Protein AF-A0A6C0EE82-F1 (afdb_monomer_lite)

Structure (mmCIF, N/CA/C/O backbone):
data_AF-A0A6C0EE82-F1
#
_entry.id   AF-A0A6C0EE82-F1
#
loop_
_atom_site.group_PDB
_atom_site.id
_atom_site.type_symbol
_atom_site.label_atom_id
_atom_site.label_alt_id
_atom_site.label_comp_id
_atom_site.label_asym_id
_atom_site.label_entity_id
_atom_site.label_seq_id
_atom_site.pdbx_PDB_ins_code
_atom_site.Cartn_x
_atom_site.Cartn_y
_atom_site.Cartn_z
_atom_site.occupancy
_atom_site.B_iso_or_equiv
_atom_site.auth_seq_id
_atom_site.auth_comp_id
_atom_site.auth_asym_id
_atom_site.auth_atom_id
_atom_site.pdbx_PDB_model_num
ATOM 1 N N . MET A 1 1 ? -24.077 -12.370 11.961 1.00 55.69 1 MET A N 1
ATOM 2 C CA . MET A 1 1 ? -23.659 -12.036 10.578 1.00 55.69 1 MET A CA 1
ATOM 3 C C . MET A 1 1 ?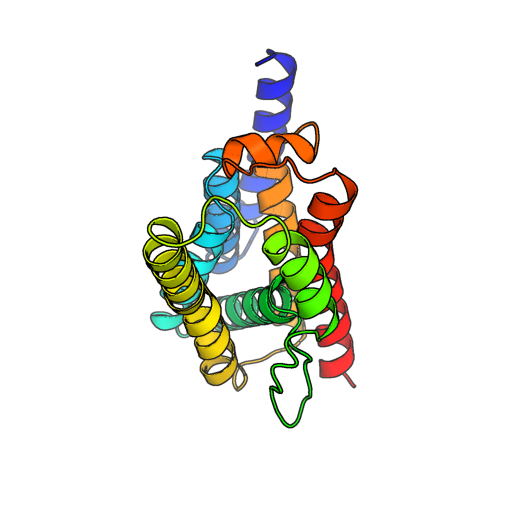 -24.792 -12.489 9.669 1.00 55.69 1 MET A C 1
ATOM 5 O O . MET A 1 1 ? -25.200 -13.630 9.817 1.00 55.69 1 MET A O 1
ATOM 9 N N . SER A 1 2 ? -25.409 -11.610 8.873 1.00 61.22 2 SER A N 1
ATOM 10 C CA . SER A 1 2 ? -26.614 -11.979 8.105 1.00 61.22 2 SER A CA 1
ATOM 11 C C . SER A 1 2 ? -26.266 -12.830 6.878 1.00 61.22 2 SER A C 1
ATOM 13 O O . SER A 1 2 ? -25.201 -12.667 6.291 1.00 61.22 2 SER A O 1
ATOM 15 N N . ILE A 1 3 ? -27.171 -13.717 6.461 1.00 64.00 3 ILE A N 1
ATOM 16 C CA . ILE A 1 3 ? -26.989 -14.586 5.282 1.00 64.00 3 ILE A CA 1
ATOM 17 C C . ILE A 1 3 ? -26.734 -13.750 4.010 1.00 64.00 3 ILE A C 1
ATOM 19 O O . ILE A 1 3 ? -25.825 -14.044 3.239 1.00 64.00 3 ILE A O 1
ATOM 23 N N . ASN A 1 4 ? -27.429 -12.618 3.863 1.00 61.00 4 ASN A N 1
ATOM 24 C CA . ASN A 1 4 ? -27.229 -11.679 2.750 1.00 61.00 4 ASN A CA 1
ATOM 25 C C . ASN A 1 4 ? -25.824 -11.055 2.715 1.00 61.00 4 ASN A C 1
ATOM 27 O O . ASN A 1 4 ? -25.331 -10.692 1.648 1.00 61.00 4 ASN A O 1
ATOM 31 N N . PHE A 1 5 ? -25.170 -10.920 3.871 1.00 57.22 5 PHE A N 1
ATOM 32 C CA . PHE A 1 5 ? -23.807 -10.404 3.953 1.00 57.22 5 PHE A CA 1
ATOM 33 C C . PHE A 1 5 ? -22.790 -11.406 3.403 1.00 57.22 5 PHE A C 1
ATOM 35 O O . PHE A 1 5 ? -21.880 -11.018 2.673 1.00 57.22 5 PHE A O 1
ATOM 42 N N . LEU A 1 6 ? -22.952 -12.688 3.741 1.00 59.84 6 LEU A N 1
ATOM 43 C CA . LEU A 1 6 ? -22.081 -13.757 3.252 1.00 59.84 6 LEU A CA 1
ATOM 44 C C . LEU A 1 6 ? -22.213 -13.905 1.731 1.00 59.84 6 LEU A C 1
ATOM 46 O O . LEU A 1 6 ? -21.205 -13.826 1.035 1.00 59.84 6 LEU A O 1
ATOM 50 N N . ALA A 1 7 ? -23.444 -13.933 1.211 1.00 61.00 7 ALA A N 1
ATOM 51 C CA . ALA A 1 7 ? -23.703 -14.038 -0.228 1.00 61.00 7 ALA A CA 1
ATOM 52 C C . ALA A 1 7 ? -23.111 -12.866 -1.042 1.00 61.00 7 ALA A C 1
ATOM 54 O O . ALA A 1 7 ? -22.511 -13.059 -2.100 1.00 61.00 7 ALA A O 1
ATOM 55 N N . LYS A 1 8 ? -23.214 -11.625 -0.539 1.00 65.81 8 LYS A N 1
ATOM 56 C CA . LYS A 1 8 ? -22.627 -10.452 -1.215 1.00 65.81 8 LYS A CA 1
ATOM 57 C C . LYS A 1 8 ? -21.095 -10.489 -1.209 1.00 65.81 8 LYS A C 1
ATOM 59 O O . LYS A 1 8 ? -20.460 -10.030 -2.158 1.00 65.81 8 LYS A O 1
ATOM 64 N N . ARG A 1 9 ? -20.499 -11.042 -0.150 1.00 68.00 9 ARG A N 1
ATOM 65 C CA . ARG A 1 9 ? -19.049 -11.215 -0.022 1.00 68.00 9 ARG A CA 1
ATOM 66 C C . ARG A 1 9 ? -18.524 -12.291 -0.974 1.00 68.00 9 ARG A C 1
ATOM 68 O O . ARG A 1 9 ? -17.510 -12.063 -1.626 1.00 68.00 9 ARG A O 1
ATOM 75 N N . GLU A 1 10 ? -19.236 -13.406 -1.096 1.00 70.44 10 GLU A N 1
ATOM 76 C CA . GLU A 1 10 ? -18.911 -14.510 -2.008 1.00 70.44 10 GLU A CA 1
ATOM 77 C C . GLU A 1 10 ? -18.948 -14.069 -3.477 1.00 70.44 10 GLU A C 1
ATOM 79 O O . GLU A 1 10 ? -17.983 -14.297 -4.207 1.00 70.44 10 GLU A O 1
ATOM 84 N N . ASN A 1 11 ? -19.979 -13.323 -3.889 1.00 70.38 11 ASN A N 1
ATOM 85 C CA . ASN A 1 11 ? -20.088 -12.815 -5.263 1.00 70.38 11 ASN A CA 1
ATOM 86 C C . ASN A 1 11 ? -18.929 -11.881 -5.652 1.00 70.38 11 ASN A C 1
ATOM 88 O O . ASN A 1 11 ? -18.401 -11.968 -6.762 1.00 70.38 11 ASN A O 1
ATOM 92 N N . ASN A 1 12 ? -18.485 -11.018 -4.732 1.00 68.44 12 ASN A N 1
ATOM 93 C CA . ASN A 1 12 ? -17.341 -10.136 -4.974 1.00 68.44 12 ASN A CA 1
ATOM 94 C C . ASN A 1 12 ? -16.032 -10.925 -5.113 1.00 68.44 12 ASN A C 1
ATOM 96 O O . ASN A 1 12 ? -15.196 -10.584 -5.946 1.00 68.44 12 ASN A O 1
ATOM 100 N N . ILE A 1 13 ? -15.851 -11.985 -4.320 1.00 67.94 13 ILE A N 1
ATOM 101 C CA . ILE A 1 13 ? -14.659 -12.840 -4.385 1.00 67.94 13 ILE A CA 1
ATOM 102 C C . ILE A 1 13 ? -14.618 -13.596 -5.708 1.00 67.94 13 ILE A C 1
ATOM 104 O O . ILE A 1 13 ? -13.563 -13.642 -6.328 1.00 67.94 13 ILE A O 1
ATOM 108 N N . ILE A 1 14 ? -15.748 -14.134 -6.168 1.00 70.19 14 ILE A N 1
ATOM 109 C CA . ILE A 1 14 ? -15.827 -14.837 -7.454 1.00 70.19 14 ILE A CA 1
ATOM 110 C C . ILE A 1 14 ? -15.461 -13.886 -8.597 1.00 70.19 14 ILE A C 1
ATOM 112 O O . ILE A 1 14 ? -14.601 -14.221 -9.409 1.00 70.19 14 ILE A O 1
ATOM 116 N N . LEU A 1 15 ? -16.023 -12.673 -8.613 1.00 68.88 15 LEU A N 1
ATOM 117 C CA . LEU A 1 15 ? -15.689 -11.665 -9.621 1.00 68.88 15 LEU A CA 1
ATOM 118 C C . LEU A 1 15 ? -14.191 -11.317 -9.608 1.00 68.88 15 LEU A C 1
ATOM 120 O O . LEU A 1 15 ? -13.558 -11.237 -10.660 1.00 68.88 15 LEU A O 1
ATOM 124 N N . PHE A 1 16 ? -13.605 -11.149 -8.422 1.00 68.06 16 PHE A N 1
ATOM 125 C CA . PHE A 1 16 ? -12.182 -10.848 -8.295 1.00 68.06 16 PHE A CA 1
ATOM 126 C C . PHE A 1 16 ? -11.280 -12.029 -8.657 1.00 68.06 16 PHE A C 1
ATOM 128 O O . PHE A 1 16 ? -10.268 -11.822 -9.322 1.00 68.06 16 PHE A O 1
ATOM 135 N N . LEU A 1 17 ? -11.644 -13.258 -8.288 1.00 68.25 17 LEU A N 1
ATOM 136 C CA . LEU A 1 17 ? -10.920 -14.463 -8.688 1.00 68.25 17 LEU A CA 1
ATOM 137 C C . LEU A 1 17 ? -10.952 -14.625 -10.210 1.00 68.25 17 LEU A C 1
ATOM 139 O O . LEU A 1 17 ? -9.904 -14.834 -10.818 1.00 68.25 17 LEU A O 1
ATOM 143 N N . MET A 1 18 ? -12.113 -14.424 -10.839 1.00 68.38 18 MET A N 1
ATOM 144 C CA . MET A 1 18 ? -12.235 -14.409 -12.298 1.00 68.38 18 MET A CA 1
ATOM 145 C C . MET A 1 18 ? -11.310 -13.360 -12.917 1.00 68.38 18 MET A C 1
ATOM 147 O O . MET A 1 18 ? -10.537 -13.695 -13.810 1.00 68.38 18 MET A O 1
ATOM 151 N N . LEU A 1 19 ? -11.296 -12.128 -12.395 1.00 66.62 19 LEU A N 1
ATOM 152 C CA . LEU A 1 19 ? -10.372 -11.087 -12.857 1.00 66.62 19 LEU A CA 1
ATOM 153 C C . LEU A 1 19 ? -8.903 -11.491 -12.679 1.00 66.62 19 LEU A C 1
ATOM 155 O O . LEU A 1 19 ? -8.106 -11.241 -13.578 1.00 66.62 19 LEU A O 1
ATOM 159 N N . THR A 1 20 ? -8.533 -12.160 -11.582 1.00 67.06 20 THR A N 1
ATOM 160 C CA . THR A 1 20 ? -7.157 -12.652 -11.411 1.00 67.06 20 THR A CA 1
ATOM 161 C C . THR A 1 20 ? -6.771 -13.701 -12.450 1.00 67.06 20 THR A C 1
ATOM 163 O O . THR A 1 20 ? -5.660 -13.636 -12.955 1.00 67.06 20 THR A O 1
ATOM 166 N N . PHE A 1 21 ? -7.670 -14.593 -12.876 1.00 67.62 21 PHE A N 1
ATOM 167 C CA . PHE A 1 21 ? -7.346 -15.584 -13.915 1.00 67.62 21 PHE A CA 1
ATOM 168 C C . PHE A 1 21 ? -7.029 -14.970 -15.287 1.00 67.62 21 PHE A C 1
ATOM 170 O O . PHE A 1 21 ? -6.281 -15.570 -16.058 1.00 67.62 21 PHE A O 1
ATOM 177 N N . TYR A 1 22 ? -7.545 -13.773 -15.582 1.00 72.75 22 TYR A N 1
ATOM 178 C CA . TYR A 1 22 ? -7.258 -13.052 -16.829 1.00 72.75 22 TYR A CA 1
ATOM 179 C C . TYR A 1 22 ? -6.020 -12.148 -16.751 1.00 72.75 22 TYR A C 1
ATOM 181 O O . TYR A 1 22 ? -5.595 -11.590 -17.764 1.00 72.75 22 TYR A O 1
ATOM 189 N N . LEU A 1 23 ? -5.430 -11.984 -15.567 1.00 78.19 23 LEU A N 1
ATOM 190 C CA . LEU A 1 23 ? -4.280 -11.114 -15.358 1.00 78.19 23 LEU A CA 1
ATOM 191 C C . LEU A 1 23 ? -2.956 -11.875 -15.482 1.00 78.19 23 LEU A C 1
ATOM 193 O O . LEU A 1 23 ? -2.869 -13.097 -15.395 1.00 78.19 23 LEU A O 1
ATOM 197 N N . ASN A 1 24 ? -1.867 -11.119 -15.637 1.00 86.50 24 ASN A N 1
ATOM 198 C CA . ASN A 1 24 ? -0.518 -11.667 -15.509 1.00 86.50 24 ASN A CA 1
ATOM 199 C C . ASN A 1 24 ? -0.369 -12.399 -14.155 1.00 86.50 24 ASN A C 1
ATOM 201 O O . ASN A 1 24 ? -0.859 -11.911 -13.133 1.00 86.50 24 ASN A O 1
ATOM 205 N N . LYS A 1 25 ? 0.348 -13.533 -14.119 1.00 87.31 25 LYS A N 1
ATOM 206 C CA . LYS A 1 25 ? 0.576 -14.338 -12.899 1.00 87.31 25 LYS A CA 1
ATOM 207 C C . LYS A 1 25 ? 1.052 -13.503 -11.702 1.00 87.31 25 LYS A C 1
ATOM 209 O O . LYS A 1 25 ? 0.624 -13.743 -10.578 1.00 87.31 25 LYS A O 1
ATOM 214 N N . VAL A 1 26 ? 1.891 -12.494 -11.938 1.00 87.00 26 VAL A N 1
ATOM 215 C CA . VAL A 1 26 ? 2.398 -11.603 -10.881 1.00 87.00 26 VAL A CA 1
ATOM 216 C C . VAL A 1 26 ? 1.301 -10.693 -10.336 1.00 87.00 26 VAL A C 1
ATOM 218 O O . VAL A 1 26 ? 1.183 -10.546 -9.125 1.00 87.00 26 VAL A O 1
ATOM 221 N N . LEU A 1 27 ? 0.461 -10.122 -11.199 1.00 85.38 27 LEU A N 1
ATOM 222 C CA . LEU A 1 27 ? -0.686 -9.316 -10.765 1.00 85.38 27 LEU A CA 1
ATOM 223 C C . LEU A 1 27 ? -1.726 -10.160 -10.033 1.00 85.38 27 LEU A C 1
ATOM 225 O O . LEU A 1 27 ? -2.260 -9.729 -9.016 1.00 85.38 27 LEU A O 1
ATOM 229 N N . SER A 1 28 ? -1.948 -11.382 -10.511 1.00 86.31 28 SER A N 1
ATOM 230 C CA . SER A 1 28 ? -2.818 -12.365 -9.866 1.00 86.31 28 SER A CA 1
ATOM 231 C C . SER A 1 28 ? -2.351 -12.653 -8.444 1.00 86.31 28 SER A C 1
ATOM 233 O O . SER A 1 28 ? -3.140 -12.569 -7.507 1.00 86.31 28 SER A O 1
ATOM 235 N N . PHE A 1 29 ? -1.048 -12.904 -8.272 1.00 88.50 29 PHE A N 1
ATOM 236 C CA . PHE A 1 29 ? -0.433 -13.086 -6.961 1.00 88.50 29 PHE A CA 1
ATOM 237 C C . PHE A 1 29 ? -0.652 -11.861 -6.066 1.00 88.50 29 PHE A C 1
ATOM 239 O O . PHE A 1 29 ? -1.218 -11.999 -4.984 1.00 88.50 29 PHE A O 1
ATOM 246 N N . ILE A 1 30 ? -0.293 -10.662 -6.538 1.00 87.88 30 ILE A N 1
ATOM 247 C CA . ILE A 1 30 ? -0.470 -9.413 -5.783 1.00 87.88 30 ILE A CA 1
ATOM 248 C C . ILE A 1 30 ? -1.923 -9.271 -5.323 1.00 87.88 30 ILE A C 1
ATOM 250 O O . ILE A 1 30 ? -2.176 -9.112 -4.134 1.00 87.88 30 ILE A O 1
ATOM 254 N N . TYR A 1 31 ? -2.889 -9.352 -6.235 1.00 88.31 31 TYR A N 1
ATOM 255 C CA . TYR A 1 31 ? -4.294 -9.136 -5.896 1.00 88.31 31 TYR A CA 1
ATOM 256 C C . TYR A 1 31 ? -4.851 -10.241 -5.001 1.00 88.31 31 TYR A C 1
ATOM 258 O O . TYR A 1 31 ? -5.588 -9.929 -4.066 1.00 88.31 31 TYR A O 1
ATOM 266 N N . SER A 1 32 ? -4.427 -11.495 -5.184 1.00 86.25 32 SER A N 1
ATOM 267 C CA . SER A 1 32 ? -4.795 -12.588 -4.279 1.00 86.25 32 SER A CA 1
ATOM 268 C C . SER A 1 32 ? -4.344 -12.331 -2.836 1.00 86.25 32 SER A C 1
ATOM 270 O O . SER A 1 32 ? -5.127 -12.574 -1.921 1.00 86.25 32 SER A O 1
ATOM 272 N N . LEU A 1 33 ? -3.157 -11.743 -2.614 1.00 88.38 33 LEU A N 1
ATOM 273 C CA . LEU A 1 33 ? -2.679 -11.385 -1.270 1.00 88.38 33 LEU A CA 1
ATOM 274 C C . LEU A 1 33 ? -3.609 -10.385 -0.573 1.00 88.38 33 LEU A C 1
ATOM 276 O O . LEU A 1 33 ? -3.927 -10.550 0.608 1.00 88.38 33 LEU A O 1
ATOM 280 N N . PHE A 1 34 ? -4.054 -9.353 -1.294 1.00 87.75 34 PHE A N 1
ATOM 281 C CA . PHE A 1 34 ? -4.955 -8.334 -0.749 1.00 87.75 34 PHE A CA 1
ATOM 282 C C . PHE A 1 34 ? -6.372 -8.877 -0.537 1.00 87.75 34 PHE A C 1
ATOM 284 O O . PHE A 1 34 ? -6.972 -8.573 0.495 1.00 87.75 34 PHE A O 1
ATOM 291 N N . ILE A 1 35 ? -6.872 -9.723 -1.447 1.00 85.62 35 ILE A N 1
ATOM 292 C CA . ILE A 1 35 ? -8.155 -10.427 -1.287 1.00 85.62 35 ILE A CA 1
ATOM 293 C C . ILE A 1 35 ? -8.121 -11.310 -0.042 1.00 85.62 35 ILE A C 1
ATOM 295 O O . ILE A 1 35 ? -9.016 -11.216 0.793 1.00 85.62 35 ILE A O 1
ATOM 299 N N . LEU A 1 36 ? -7.095 -12.153 0.100 1.00 86.19 36 LEU A N 1
ATOM 300 C CA . LEU A 1 36 ? -6.948 -13.074 1.230 1.00 86.19 36 LEU A CA 1
ATOM 301 C C . LEU A 1 36 ? -6.842 -12.314 2.549 1.00 86.19 36 LEU A C 1
ATOM 303 O O . LEU A 1 36 ? -7.522 -12.656 3.513 1.00 86.19 36 LEU A O 1
ATOM 307 N N . SER A 1 37 ? -6.046 -11.246 2.578 1.00 86.31 37 SER A N 1
ATOM 308 C CA . SER A 1 37 ? -5.876 -10.427 3.778 1.00 86.31 37 SER A CA 1
ATOM 309 C C . SER A 1 37 ? -7.179 -9.743 4.185 1.00 86.31 37 SER A C 1
ATOM 311 O O . SER A 1 37 ? -7.557 -9.799 5.355 1.00 86.31 37 SER A O 1
ATOM 313 N N . GLY A 1 38 ? -7.921 -9.166 3.234 1.00 82.62 38 GLY A N 1
ATOM 314 C CA . GLY A 1 38 ? -9.240 -8.611 3.525 1.00 82.62 38 GLY A CA 1
ATOM 315 C C . GLY A 1 38 ? -10.249 -9.692 3.923 1.00 82.62 38 GLY A C 1
ATOM 316 O O . GLY A 1 38 ? -10.991 -9.523 4.891 1.00 82.62 38 GLY A O 1
ATOM 317 N N . TYR A 1 39 ? -10.238 -10.853 3.265 1.00 82.12 39 TYR A N 1
ATOM 318 C CA . TYR A 1 39 ? -11.116 -11.977 3.593 1.00 82.12 39 TYR A CA 1
ATOM 319 C C . TYR A 1 39 ? -10.910 -12.485 5.027 1.00 82.12 39 TYR A C 1
ATOM 321 O O . TYR A 1 39 ? -11.868 -12.652 5.790 1.00 82.12 39 TYR A O 1
ATOM 329 N N . LEU A 1 40 ? -9.655 -12.652 5.426 1.00 81.81 40 LEU A N 1
ATOM 330 C CA . LEU A 1 40 ? -9.277 -13.043 6.781 1.00 81.81 40 LEU A CA 1
ATOM 331 C C . LEU A 1 40 ? -9.415 -11.894 7.789 1.00 81.81 40 LEU A C 1
ATOM 333 O O . LEU A 1 40 ? -9.187 -12.102 8.977 1.00 81.81 40 LEU A O 1
ATOM 337 N N . ARG A 1 41 ? -9.810 -10.695 7.332 1.00 77.25 41 ARG A N 1
ATOM 338 C CA . ARG A 1 41 ? -9.892 -9.468 8.138 1.00 77.25 41 ARG A CA 1
ATOM 339 C C . ARG A 1 41 ? -8.579 -9.170 8.854 1.00 77.25 41 ARG A C 1
ATOM 341 O O . ARG A 1 41 ? -8.569 -8.626 9.953 1.00 77.25 41 ARG A O 1
ATOM 348 N N . LEU A 1 42 ? -7.470 -9.530 8.223 1.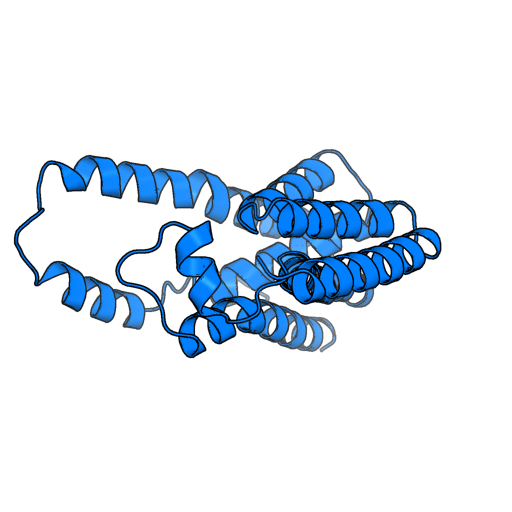00 78.06 42 LEU A N 1
ATOM 349 C CA . LEU A 1 42 ? -6.155 -9.167 8.706 1.00 78.06 42 LEU A CA 1
ATOM 350 C C . LEU A 1 42 ? -5.946 -7.673 8.472 1.00 78.06 42 LEU A C 1
ATOM 352 O O . LEU A 1 42 ? -6.444 -7.144 7.476 1.00 78.06 42 LEU A O 1
ATOM 356 N N . PRO A 1 43 ? -5.181 -6.994 9.338 1.00 76.56 43 PRO A N 1
ATOM 357 C CA . PRO A 1 43 ? -4.660 -5.677 9.042 1.00 76.56 43 PRO A CA 1
ATOM 358 C C . PRO A 1 43 ? -4.116 -5.591 7.613 1.00 76.56 43 PRO A C 1
ATOM 360 O O . PRO A 1 43 ? -3.340 -6.450 7.187 1.00 76.56 43 PRO A O 1
ATOM 363 N N . TYR A 1 44 ? -4.459 -4.511 6.900 1.00 79.44 44 TYR A N 1
ATOM 364 C CA . TYR A 1 44 ? -3.896 -4.176 5.580 1.00 79.44 44 TYR A CA 1
ATOM 365 C C . TYR A 1 44 ? -2.366 -4.242 5.595 1.00 79.44 44 TYR A C 1
ATOM 367 O O . TYR A 1 44 ? -1.712 -4.479 4.578 1.00 79.44 44 TYR A O 1
ATOM 375 N N . THR A 1 45 ? -1.804 -4.062 6.789 1.00 78.38 45 THR A N 1
ATOM 376 C CA . THR A 1 45 ? -0.385 -4.022 7.030 1.00 78.38 45 THR A CA 1
ATOM 377 C C . THR A 1 45 ? 0.346 -5.313 6.692 1.00 78.38 45 THR A C 1
ATOM 379 O O . THR A 1 45 ? 1.449 -5.280 6.150 1.00 78.38 45 THR A O 1
ATOM 382 N N . TYR A 1 46 ? -0.314 -6.452 6.883 1.00 79.75 46 TYR A N 1
ATOM 383 C CA . TYR A 1 46 ? 0.238 -7.750 6.507 1.00 79.75 46 TYR A CA 1
ATOM 384 C C . TYR A 1 46 ? 0.318 -7.935 4.992 1.00 79.75 46 TYR A C 1
ATOM 386 O O . TYR A 1 46 ? 1.337 -8.404 4.488 1.00 79.75 46 TYR A O 1
ATOM 394 N N . ALA A 1 47 ? -0.720 -7.528 4.255 1.00 85.19 47 ALA A N 1
ATOM 395 C CA . ALA A 1 47 ? -0.761 -7.677 2.801 1.00 85.19 47 ALA A CA 1
ATOM 396 C C . ALA A 1 47 ? 0.381 -6.910 2.126 1.00 85.19 47 ALA A C 1
ATOM 398 O O . ALA A 1 47 ? 1.079 -7.451 1.264 1.00 85.19 47 ALA A O 1
ATOM 399 N N . TRP A 1 48 ? 0.614 -5.664 2.551 1.00 85.19 48 TRP A N 1
ATOM 400 C CA . TRP A 1 48 ? 1.716 -4.884 1.997 1.00 85.19 48 TRP A CA 1
ATOM 401 C C . TRP A 1 48 ? 3.076 -5.413 2.468 1.00 85.19 48 TRP A C 1
ATOM 403 O O . TRP A 1 48 ? 4.018 -5.409 1.677 1.00 85.19 48 TRP A O 1
ATOM 413 N N . PHE A 1 49 ? 3.207 -5.901 3.708 1.00 84.88 49 PHE A N 1
ATOM 414 C CA . PHE A 1 49 ? 4.480 -6.448 4.185 1.00 84.88 49 PHE A CA 1
ATOM 415 C C . PHE A 1 49 ? 4.895 -7.657 3.343 1.00 84.88 49 PHE A C 1
ATOM 417 O O . PHE A 1 49 ? 6.024 -7.716 2.855 1.00 84.88 49 PHE A O 1
ATOM 424 N N . ILE A 1 50 ? 3.950 -8.561 3.061 1.00 86.25 50 ILE A N 1
ATOM 425 C CA . ILE A 1 50 ? 4.173 -9.699 2.163 1.00 86.25 50 ILE A CA 1
ATOM 426 C C . ILE A 1 50 ? 4.524 -9.218 0.750 1.00 86.25 50 ILE A C 1
ATOM 428 O O . ILE A 1 50 ? 5.433 -9.774 0.133 1.00 86.25 50 ILE A O 1
ATOM 432 N N . LEU A 1 51 ? 3.859 -8.176 0.243 1.00 89.81 51 LEU A N 1
ATOM 433 C CA . LEU A 1 51 ? 4.181 -7.574 -1.054 1.00 89.81 51 LEU A CA 1
ATOM 434 C C . LEU A 1 51 ? 5.636 -7.068 -1.106 1.00 89.81 51 LEU A C 1
ATOM 436 O O . LEU A 1 51 ? 6.342 -7.374 -2.067 1.00 89.81 51 LEU A O 1
ATOM 440 N N . ILE A 1 52 ? 6.102 -6.347 -0.079 1.00 88.00 52 ILE A N 1
ATOM 441 C CA . ILE A 1 52 ? 7.484 -5.838 -0.008 1.00 88.00 52 ILE A CA 1
ATOM 442 C C . ILE A 1 52 ? 8.487 -6.983 0.144 1.00 88.00 52 ILE A C 1
ATOM 444 O O . ILE A 1 52 ? 9.498 -6.999 -0.556 1.00 88.00 52 ILE A O 1
ATOM 448 N N . CYS A 1 53 ? 8.219 -7.970 1.002 1.00 88.69 53 CYS A N 1
ATOM 449 C CA . CYS A 1 53 ? 9.072 -9.154 1.113 1.00 88.69 53 CYS A CA 1
ATOM 450 C C . CYS A 1 53 ? 9.173 -9.886 -0.229 1.00 88.69 53 CYS A C 1
ATOM 452 O O . CYS A 1 53 ? 10.272 -10.178 -0.693 1.00 88.69 53 CYS A O 1
ATOM 454 N N . SER A 1 54 ? 8.046 -10.101 -0.906 1.00 87.38 54 SER A N 1
ATOM 455 C CA . SER A 1 54 ? 8.015 -10.744 -2.224 1.00 87.38 54 SER A CA 1
ATOM 456 C C . SER A 1 54 ? 8.810 -9.947 -3.260 1.00 87.38 54 SER A C 1
ATOM 458 O O . SER A 1 54 ? 9.502 -10.529 -4.093 1.00 87.38 54 SER A O 1
ATOM 460 N N . SER A 1 55 ? 8.764 -8.613 -3.196 1.00 90.31 55 SER A N 1
ATOM 461 C CA . SER A 1 55 ? 9.525 -7.752 -4.100 1.00 90.31 55 SER A CA 1
ATOM 462 C C . SER A 1 55 ? 11.025 -7.717 -3.782 1.00 90.31 55 SER A C 1
ATOM 464 O O . SER A 1 55 ? 11.814 -7.427 -4.672 1.00 90.31 55 SER A O 1
ATOM 466 N N . ILE A 1 56 ? 11.451 -8.025 -2.550 1.00 88.56 56 ILE A N 1
ATOM 467 C CA . ILE A 1 56 ? 12.881 -8.143 -2.204 1.00 88.56 56 ILE A CA 1
ATOM 468 C C . ILE A 1 56 ? 13.521 -9.316 -2.942 1.00 88.56 56 ILE A C 1
ATOM 470 O O . ILE A 1 56 ? 14.647 -9.182 -3.424 1.00 88.56 56 ILE A O 1
ATOM 474 N N . PHE A 1 57 ? 12.801 -10.436 -3.027 1.00 88.25 57 PHE A N 1
ATOM 475 C CA . PHE A 1 57 ? 13.273 -11.679 -3.641 1.00 88.25 57 PHE A CA 1
ATOM 476 C C . PHE A 1 57 ? 12.969 -11.774 -5.140 1.00 88.25 57 PHE A C 1
ATOM 478 O O . PHE A 1 57 ? 13.332 -12.756 -5.785 1.00 88.25 57 PHE A O 1
ATOM 485 N N . SER A 1 58 ? 12.309 -10.767 -5.712 1.00 86.44 58 SER A N 1
ATOM 486 C CA . SER A 1 58 ? 11.899 -10.762 -7.110 1.00 86.44 58 SER A CA 1
ATOM 487 C C . SER A 1 58 ? 12.528 -9.602 -7.867 1.00 86.44 58 SER A C 1
ATOM 489 O O . SER A 1 58 ? 12.499 -8.462 -7.421 1.00 86.44 58 SER A O 1
ATOM 491 N N . ASN A 1 59 ? 12.995 -9.875 -9.083 1.00 85.88 59 ASN A N 1
ATOM 492 C CA . ASN A 1 59 ? 13.388 -8.837 -10.039 1.00 85.88 59 ASN A CA 1
ATOM 493 C C . ASN A 1 59 ? 12.233 -8.446 -10.979 1.00 85.88 59 ASN A C 1
ATOM 495 O O . ASN A 1 59 ? 12.453 -7.827 -12.020 1.00 85.88 59 ASN A O 1
ATOM 499 N N . ASN A 1 60 ? 10.990 -8.822 -10.659 1.00 92.38 60 ASN A N 1
ATOM 500 C CA . ASN A 1 60 ? 9.854 -8.512 -11.515 1.00 92.38 60 ASN A CA 1
ATOM 501 C C . ASN A 1 60 ? 9.439 -7.037 -11.390 1.00 92.38 60 ASN A C 1
ATOM 503 O O . ASN A 1 60 ? 8.966 -6.597 -10.343 1.00 92.38 60 ASN A O 1
ATOM 507 N N . LEU A 1 61 ? 9.543 -6.292 -12.493 1.00 91.38 61 LEU A N 1
ATOM 508 C CA . LEU A 1 61 ? 9.250 -4.856 -12.540 1.00 91.38 61 LEU A CA 1
ATOM 509 C C . LEU A 1 61 ? 7.830 -4.498 -12.086 1.00 91.38 61 LEU A C 1
ATOM 511 O O . LEU A 1 61 ? 7.658 -3.458 -11.457 1.00 91.38 61 LEU A O 1
ATOM 515 N N . ILE A 1 62 ? 6.821 -5.334 -12.358 1.00 92.00 62 ILE A N 1
ATOM 516 C CA . ILE A 1 62 ? 5.446 -5.077 -11.897 1.00 92.00 62 ILE A CA 1
ATOM 517 C C . ILE A 1 62 ? 5.406 -5.110 -10.371 1.00 92.00 62 ILE A C 1
ATOM 519 O O . ILE A 1 62 ? 4.896 -4.185 -9.746 1.00 92.00 62 ILE A O 1
ATOM 523 N N . LEU A 1 63 ? 5.988 -6.147 -9.768 1.00 91.50 63 LEU A N 1
ATOM 524 C CA . LEU A 1 63 ? 5.992 -6.318 -8.318 1.00 91.50 63 LEU A CA 1
ATOM 525 C C . LEU A 1 63 ? 6.740 -5.177 -7.619 1.00 91.50 63 LEU A C 1
ATOM 527 O O . LEU A 1 63 ? 6.246 -4.631 -6.635 1.00 91.50 63 LEU A O 1
ATOM 531 N N . LEU A 1 64 ? 7.890 -4.775 -8.167 1.00 92.69 64 LEU A N 1
ATOM 532 C CA . LEU A 1 64 ? 8.687 -3.655 -7.661 1.00 92.69 64 LEU A CA 1
ATOM 533 C C . LEU A 1 64 ? 7.917 -2.327 -7.736 1.00 92.69 64 LEU A C 1
ATOM 535 O O . LEU A 1 64 ? 7.887 -1.580 -6.760 1.00 92.69 64 LEU A O 1
ATOM 539 N N . ASN A 1 65 ? 7.253 -2.052 -8.864 1.00 91.50 65 ASN A N 1
ATOM 540 C CA . ASN A 1 65 ? 6.462 -0.833 -9.052 1.00 91.50 65 ASN A CA 1
ATOM 541 C C . ASN A 1 65 ? 5.232 -0.790 -8.142 1.00 91.50 65 ASN A C 1
ATOM 543 O O . ASN A 1 65 ? 4.938 0.251 -7.556 1.00 91.50 65 ASN A O 1
ATOM 547 N N . VAL A 1 66 ? 4.535 -1.918 -7.981 1.00 91.25 66 VAL A N 1
ATOM 548 C CA . VAL A 1 66 ? 3.372 -2.005 -7.091 1.00 91.25 66 VAL A CA 1
ATOM 549 C C . VAL A 1 66 ? 3.789 -1.869 -5.625 1.00 91.25 66 VAL A C 1
ATOM 551 O O . VAL A 1 66 ? 3.121 -1.159 -4.870 1.00 91.25 66 VAL A O 1
ATOM 554 N N . ALA A 1 67 ? 4.910 -2.478 -5.225 1.00 91.62 67 ALA A N 1
ATOM 555 C CA . ALA A 1 67 ? 5.486 -2.300 -3.893 1.00 91.62 67 ALA A CA 1
ATOM 556 C C . ALA A 1 67 ? 5.889 -0.839 -3.643 1.00 91.62 67 ALA A C 1
ATOM 558 O O . ALA A 1 67 ? 5.548 -0.280 -2.599 1.00 91.62 67 ALA A O 1
ATOM 559 N N . TYR A 1 68 ? 6.549 -0.193 -4.610 1.00 90.56 68 TYR A N 1
ATOM 560 C CA . TYR A 1 68 ? 6.923 1.221 -4.526 1.00 90.56 68 TYR A CA 1
ATOM 561 C C . TYR A 1 68 ? 5.693 2.134 -4.410 1.00 90.56 68 TYR A C 1
ATOM 563 O O . TYR A 1 68 ? 5.631 2.964 -3.503 1.00 90.56 68 TYR A O 1
ATOM 571 N N . GLY A 1 69 ? 4.688 1.956 -5.274 1.00 88.75 69 GLY A N 1
ATOM 572 C CA . GLY A 1 69 ? 3.463 2.763 -5.263 1.00 88.75 69 GLY A CA 1
ATOM 573 C C . GLY A 1 69 ? 2.624 2.588 -4.006 1.00 88.75 69 GLY A C 1
ATOM 574 O O . GLY A 1 69 ? 2.191 3.568 -3.401 1.00 88.75 69 GLY A O 1
ATOM 575 N N . SER A 1 70 ? 2.495 1.355 -3.525 1.00 89.00 70 SER A N 1
ATOM 576 C CA . SER A 1 70 ? 1.838 1.099 -2.240 1.00 89.00 70 SER A CA 1
ATOM 577 C C . SER A 1 70 ? 2.607 1.761 -1.090 1.00 89.00 70 SER A C 1
ATOM 579 O O . SER A 1 70 ? 1.997 2.355 -0.201 1.00 89.00 70 SER A O 1
ATOM 581 N N . SER A 1 71 ? 3.945 1.724 -1.136 1.00 89.31 71 SER A N 1
ATOM 582 C CA . SER A 1 71 ? 4.794 2.318 -0.098 1.00 89.31 71 SER A CA 1
ATOM 583 C C . SER A 1 71 ? 4.684 3.834 -0.056 1.00 89.31 71 SER A C 1
ATOM 585 O O . SER A 1 71 ? 4.523 4.410 1.020 1.00 89.31 71 SER A O 1
ATOM 587 N N . ILE A 1 72 ? 4.720 4.487 -1.218 1.00 86.31 72 ILE A N 1
ATOM 588 C CA . ILE A 1 72 ? 4.620 5.944 -1.291 1.00 86.31 72 ILE A CA 1
ATOM 589 C C . ILE A 1 72 ? 3.241 6.430 -0.851 1.00 86.31 72 ILE A C 1
ATOM 591 O O . ILE A 1 72 ? 3.142 7.375 -0.069 1.00 86.31 72 ILE A O 1
ATOM 595 N N . GLY A 1 73 ? 2.188 5.731 -1.290 1.00 84.75 73 GLY A N 1
ATOM 596 C CA . GLY A 1 73 ? 0.814 6.016 -0.905 1.00 84.75 73 GLY A CA 1
ATOM 597 C C . GLY A 1 73 ? 0.660 5.969 0.608 1.00 84.75 73 GLY A C 1
ATOM 598 O O . GLY A 1 73 ? 0.180 6.936 1.194 1.00 84.75 73 GLY A O 1
ATOM 599 N N . LEU A 1 74 ? 1.127 4.894 1.251 1.00 83.50 74 LEU A N 1
ATOM 600 C CA . LEU A 1 74 ? 1.101 4.733 2.708 1.00 83.50 74 LEU A CA 1
ATOM 601 C C . LEU A 1 74 ? 1.955 5.768 3.444 1.00 83.50 74 LEU A C 1
ATOM 603 O O . LEU A 1 74 ? 1.514 6.318 4.447 1.00 83.50 74 LEU A O 1
ATOM 607 N N . LEU A 1 75 ? 3.156 6.085 2.968 1.00 83.31 75 LEU A N 1
ATOM 608 C CA . LEU A 1 75 ? 4.011 7.062 3.647 1.00 83.31 75 LEU A CA 1
ATOM 609 C C . LEU A 1 75 ? 3.416 8.472 3.627 1.00 83.31 75 LEU A C 1
ATOM 611 O O . LEU A 1 75 ? 3.447 9.165 4.646 1.00 83.31 75 LEU A O 1
ATOM 615 N N . ILE A 1 76 ? 2.812 8.878 2.511 1.00 78.81 76 ILE A N 1
ATOM 616 C CA . ILE A 1 76 ? 2.136 10.175 2.413 1.00 78.81 76 ILE A CA 1
ATOM 617 C C . ILE A 1 76 ? 0.858 10.169 3.260 1.00 78.81 76 ILE A C 1
ATOM 619 O O . ILE A 1 76 ? 0.682 11.025 4.122 1.00 78.81 76 ILE A O 1
ATOM 623 N N . SER A 1 77 ? -0.018 9.185 3.061 1.00 75.38 77 SER A N 1
ATOM 624 C CA . SER A 1 77 ? -1.325 9.127 3.734 1.00 75.38 77 SER A CA 1
ATOM 625 C C . SER A 1 77 ? -1.238 8.871 5.239 1.00 75.38 77 SER A C 1
ATOM 627 O O . SER A 1 77 ? -1.856 9.579 6.038 1.00 75.38 77 SER A O 1
ATOM 629 N N . TYR A 1 78 ? -0.474 7.854 5.636 1.00 75.50 78 TYR A N 1
ATOM 630 C CA . TYR A 1 78 ? -0.421 7.362 7.006 1.00 75.50 78 TYR A CA 1
ATOM 631 C C . TYR A 1 78 ? 0.618 8.118 7.830 1.00 75.50 78 TYR A C 1
ATOM 633 O O . TYR A 1 78 ? 0.316 8.572 8.938 1.00 75.50 78 TYR A O 1
ATOM 641 N N . TYR A 1 79 ? 1.820 8.330 7.285 1.00 72.56 79 TYR A N 1
ATOM 642 C CA . TYR A 1 79 ? 2.898 9.028 7.995 1.00 72.56 79 TYR A CA 1
ATOM 643 C C . TYR A 1 79 ? 2.916 10.543 7.765 1.00 72.56 79 TYR A C 1
ATOM 645 O O . TYR A 1 79 ? 3.472 11.259 8.599 1.00 72.56 79 TYR A O 1
ATOM 653 N N . GLY A 1 80 ? 2.233 11.055 6.737 1.00 67.38 80 GLY A N 1
ATOM 654 C CA . GLY A 1 80 ? 2.242 12.482 6.402 1.00 67.38 80 GLY A CA 1
ATOM 655 C C . GLY A 1 80 ? 3.522 12.928 5.695 1.00 67.38 80 GLY A C 1
ATOM 656 O O . GLY A 1 80 ? 3.799 14.120 5.646 1.00 67.38 80 GLY A O 1
ATOM 657 N N . ILE A 1 81 ? 4.329 11.994 5.184 1.00 71.25 81 ILE A N 1
ATOM 658 C CA . ILE A 1 81 ? 5.614 12.306 4.552 1.00 71.25 81 ILE A CA 1
ATOM 659 C C . ILE A 1 81 ? 5.366 13.044 3.240 1.00 71.25 81 ILE A C 1
ATOM 661 O O . ILE A 1 81 ? 4.590 12.593 2.403 1.00 71.25 81 ILE A O 1
ATOM 665 N N . VAL A 1 82 ? 6.048 14.171 3.042 1.00 64.56 82 VAL A N 1
ATOM 666 C CA . VAL A 1 82 ? 5.934 14.953 1.811 1.00 64.56 82 VAL A CA 1
ATOM 667 C C . VAL A 1 82 ? 6.883 14.382 0.767 1.00 64.56 82 VAL A C 1
ATOM 669 O O . VAL A 1 82 ? 8.081 14.222 1.001 1.00 64.56 82 VAL A O 1
ATOM 672 N N . TYR A 1 83 ? 6.339 14.078 -0.408 1.00 61.19 83 TYR A N 1
ATOM 673 C CA . TYR A 1 83 ? 7.135 13.641 -1.545 1.00 61.19 83 TYR A CA 1
ATOM 674 C C . TYR A 1 83 ? 7.757 14.836 -2.266 1.00 61.19 83 TYR A C 1
ATOM 676 O O . TYR A 1 83 ? 7.057 15.762 -2.673 1.00 61.19 83 TYR A O 1
ATOM 684 N N . ASN A 1 84 ? 9.068 14.788 -2.478 1.00 63.06 84 ASN A N 1
ATOM 685 C CA . ASN A 1 84 ? 9.782 15.693 -3.368 1.00 63.06 84 ASN A CA 1
ATOM 686 C C . ASN A 1 84 ? 10.727 14.854 -4.241 1.00 63.06 84 ASN A C 1
ATOM 688 O O . ASN A 1 84 ? 11.499 14.053 -3.716 1.00 63.06 84 ASN A O 1
ATOM 692 N N . LYS A 1 85 ? 10.677 15.058 -5.571 1.00 58.38 85 LYS A N 1
ATOM 693 C CA . LYS A 1 85 ? 11.500 14.344 -6.571 1.00 58.38 85 LYS A CA 1
ATOM 694 C C . LYS A 1 85 ? 12.995 14.325 -6.217 1.00 58.38 85 LYS A C 1
ATOM 696 O O . LYS A 1 85 ? 13.682 13.381 -6.588 1.00 58.38 85 LYS A O 1
ATOM 701 N N . LYS A 1 86 ? 13.503 15.358 -5.527 1.00 54.16 86 LYS A N 1
ATOM 702 C CA . LYS A 1 86 ? 14.928 15.493 -5.179 1.00 54.16 86 LYS A CA 1
ATOM 703 C C . LYS A 1 86 ? 15.296 14.942 -3.799 1.00 54.16 86 LYS A C 1
ATOM 705 O O . LYS A 1 86 ? 16.418 14.491 -3.646 1.00 54.16 86 LYS A O 1
ATOM 710 N N . ASN A 1 87 ? 14.388 14.968 -2.819 1.00 51.31 87 ASN A N 1
ATOM 711 C CA . ASN A 1 87 ? 14.645 14.538 -1.439 1.00 51.31 87 ASN A CA 1
ATOM 712 C C . ASN A 1 87 ? 13.354 13.992 -0.807 1.00 51.31 87 ASN A C 1
ATOM 714 O O . ASN A 1 87 ? 12.356 14.706 -0.746 1.00 51.31 87 ASN A O 1
ATOM 718 N N . PHE A 1 88 ? 13.369 12.777 -0.251 1.00 47.56 88 PHE A N 1
ATOM 719 C CA . PHE A 1 88 ? 12.299 12.325 0.646 1.00 47.56 88 PHE A CA 1
ATOM 720 C C . PHE A 1 88 ? 12.436 13.046 1.989 1.00 47.56 88 PHE A C 1
ATOM 722 O O . PHE A 1 88 ? 13.170 12.604 2.870 1.00 47.56 88 PHE A O 1
ATOM 729 N N . ILE A 1 89 ? 11.757 14.182 2.147 1.00 44.75 89 ILE A N 1
ATOM 730 C CA . ILE A 1 89 ? 11.725 14.892 3.426 1.00 44.75 89 ILE A CA 1
ATOM 731 C C . ILE A 1 89 ? 10.488 14.419 4.185 1.00 44.75 89 ILE A C 1
ATOM 733 O O . ILE A 1 89 ? 9.353 14.770 3.862 1.00 44.75 89 ILE A O 1
ATOM 737 N N . ALA A 1 90 ? 10.716 13.617 5.224 1.00 42.75 90 ALA A N 1
ATOM 738 C CA . ALA A 1 90 ? 9.695 13.248 6.192 1.00 42.75 90 ALA A CA 1
ATOM 739 C C . ALA A 1 90 ? 9.273 14.476 7.013 1.00 42.75 90 ALA A C 1
ATOM 741 O O . ALA A 1 90 ? 9.745 14.704 8.123 1.00 42.75 90 ALA A O 1
ATOM 742 N N . LEU A 1 91 ? 8.367 15.285 6.468 1.00 42.31 91 LEU A N 1
ATOM 743 C CA . LEU A 1 91 ? 7.632 16.268 7.252 1.00 42.31 91 LEU A CA 1
ATOM 744 C C . LEU A 1 91 ? 6.564 15.524 8.055 1.00 42.31 91 LEU A C 1
ATOM 746 O O . LEU A 1 91 ? 5.435 15.368 7.614 1.00 42.31 91 LEU A O 1
ATOM 750 N N . VAL A 1 92 ? 6.914 15.039 9.247 1.00 43.62 92 VAL A N 1
ATOM 751 C CA . VAL A 1 92 ? 5.899 14.598 10.213 1.00 43.62 92 VAL A CA 1
ATOM 752 C C . VAL A 1 92 ? 5.063 15.829 10.567 1.00 43.62 92 VAL A C 1
ATOM 754 O O . VAL A 1 92 ? 5.543 16.724 11.262 1.00 43.62 92 VAL A O 1
ATOM 757 N N . ASP A 1 93 ? 3.841 15.891 10.037 1.00 41.28 93 ASP A N 1
ATOM 758 C CA . ASP A 1 93 ? 2.943 17.043 10.135 1.00 41.28 93 ASP A CA 1
ATOM 759 C C . ASP A 1 93 ? 2.882 17.597 11.574 1.00 41.28 93 ASP A C 1
ATOM 761 O O . ASP A 1 93 ? 2.470 16.914 12.520 1.00 41.28 93 ASP A O 1
ATOM 765 N N . ASN A 1 94 ? 3.284 18.861 11.752 1.00 40.31 94 ASN A N 1
ATOM 766 C CA . ASN A 1 94 ? 3.230 19.559 13.038 1.00 40.31 94 ASN A CA 1
ATOM 767 C C . ASN A 1 94 ? 1.788 19.631 13.592 1.00 40.31 94 ASN A C 1
ATOM 769 O O . ASN A 1 94 ? 1.617 19.811 14.799 1.00 40.31 94 ASN A O 1
ATOM 773 N N . LYS A 1 95 ? 0.742 19.411 12.778 1.00 42.06 95 LYS A N 1
ATOM 774 C CA . LYS A 1 95 ? -0.643 19.281 13.270 1.00 42.06 95 LYS A CA 1
ATOM 775 C C . LYS A 1 95 ? -0.896 17.986 14.053 1.00 42.06 95 LYS A C 1
ATOM 777 O O . LYS A 1 95 ? -1.645 18.024 15.033 1.00 42.06 95 LYS A O 1
ATOM 782 N N . LYS A 1 96 ? -0.220 16.869 13.735 1.00 45.94 96 LYS A N 1
ATOM 783 C CA . LYS A 1 96 ? -0.284 15.640 14.558 1.00 45.94 96 LYS A CA 1
ATOM 784 C C . LYS A 1 96 ? 0.284 15.870 15.958 1.00 45.94 96 LYS A C 1
ATOM 786 O O . LYS A 1 96 ? -0.247 15.309 16.915 1.00 45.94 96 LYS A O 1
ATOM 791 N N . LYS A 1 97 ? 1.292 16.743 16.112 1.00 45.16 97 LYS A N 1
ATOM 792 C CA . LYS A 1 97 ? 1.804 17.120 17.443 1.00 45.16 97 LYS A CA 1
ATOM 793 C C . LYS A 1 97 ? 0.714 17.735 18.317 1.00 45.16 97 LYS A C 1
ATOM 795 O O . LYS A 1 97 ? 0.691 17.427 19.498 1.00 45.16 97 LYS A O 1
ATOM 800 N N . ASN A 1 98 ? -0.212 18.525 17.768 1.00 38.25 98 ASN A N 1
ATOM 801 C CA . ASN A 1 98 ? -1.269 19.165 18.561 1.00 38.25 98 ASN A CA 1
ATOM 802 C C . ASN A 1 98 ? -2.379 18.194 18.987 1.00 38.25 98 ASN A C 1
ATOM 804 O O . ASN A 1 98 ? -2.837 18.277 20.123 1.00 38.25 98 ASN A O 1
ATOM 808 N N . ILE A 1 99 ? -2.753 17.228 18.141 1.00 42.81 99 ILE A N 1
ATOM 809 C CA . ILE A 1 99 ? -3.697 16.156 18.517 1.00 42.81 99 ILE A CA 1
ATOM 810 C C . ILE A 1 99 ? -3.072 15.249 19.585 1.00 42.81 99 ILE A C 1
ATOM 812 O O . ILE A 1 99 ? -3.718 14.921 20.577 1.00 42.81 99 ILE A O 1
ATOM 816 N N . ILE A 1 100 ? -1.785 14.916 19.442 1.00 43.09 100 ILE A N 1
ATOM 817 C CA . ILE A 1 100 ? -1.036 14.160 20.453 1.00 43.09 100 ILE A CA 1
ATOM 818 C C . ILE A 1 100 ? -0.928 14.967 21.749 1.00 43.09 100 ILE A C 1
ATOM 820 O O . ILE A 1 100 ? -1.177 14.411 22.806 1.00 43.09 100 ILE A O 1
ATOM 824 N N . LYS A 1 101 ? -0.656 16.276 21.695 1.00 38.34 101 LYS A N 1
ATOM 825 C CA . LYS A 1 101 ? -0.619 17.164 22.872 1.00 38.34 101 LYS A CA 1
ATOM 826 C C . LYS A 1 101 ? -1.979 17.241 23.580 1.00 38.34 101 LYS A C 1
ATOM 828 O O . LYS A 1 101 ? -2.027 17.295 24.805 1.00 38.34 101 LYS A O 1
ATOM 833 N N . TYR A 1 102 ? -3.074 17.176 22.823 1.00 39.38 102 TYR A N 1
ATOM 834 C CA . TYR A 1 102 ? -4.437 17.123 23.356 1.00 39.38 102 TYR A CA 1
ATOM 835 C C . TYR A 1 102 ? -4.736 15.786 24.058 1.00 39.38 102 TYR A C 1
ATOM 837 O O . TYR A 1 102 ? -5.302 15.775 25.148 1.00 39.38 102 TYR A O 1
ATOM 845 N N . ILE A 1 103 ? -4.281 14.662 23.491 1.00 46.44 103 ILE A N 1
ATOM 846 C CA . ILE A 1 103 ? -4.389 13.323 24.102 1.00 46.44 103 ILE A CA 1
ATOM 847 C C . ILE A 1 103 ? -3.484 13.210 25.342 1.00 46.44 103 ILE A C 1
ATOM 849 O O . ILE A 1 103 ? -3.895 12.677 26.370 1.00 46.44 103 ILE A O 1
ATOM 853 N N . HIS A 1 104 ? -2.279 13.775 25.278 1.00 43.16 104 HIS A N 1
ATOM 854 C CA . HIS A 1 104 ? -1.268 13.715 26.336 1.00 43.16 104 HIS A CA 1
ATOM 855 C C . HIS A 1 104 ? -1.642 14.542 27.576 1.00 43.16 104 HIS A C 1
ATOM 857 O O . HIS A 1 104 ? -1.181 14.244 28.679 1.00 43.16 104 HIS A O 1
ATOM 863 N N . ASN A 1 105 ? -2.503 15.553 27.410 1.00 42.16 105 ASN A N 1
ATOM 864 C CA . ASN A 1 105 ? -3.002 16.382 28.505 1.00 42.16 105 ASN A CA 1
ATOM 865 C C . ASN A 1 105 ? -4.070 15.690 29.372 1.00 42.16 105 ASN A C 1
ATOM 867 O O . ASN A 1 105 ? -4.343 16.169 30.473 1.00 42.16 105 ASN A O 1
ATOM 871 N N . LYS A 1 106 ? -4.595 14.520 28.974 1.00 45.25 106 LYS A N 1
ATOM 872 C CA . LYS A 1 106 ? -5.272 13.600 29.904 1.00 45.25 106 LYS A CA 1
ATOM 873 C C . LYS A 1 106 ? -4.227 12.789 30.687 1.00 45.25 106 LYS A C 1
ATOM 875 O O . LYS A 1 106 ? -4.034 11.595 30.473 1.00 45.25 106 LYS A O 1
ATOM 880 N N . LYS A 1 107 ? -3.538 13.468 31.608 1.00 52.31 107 LYS A N 1
ATOM 881 C CA . LYS A 1 107 ? -2.739 12.866 32.690 1.00 52.31 107 LYS A CA 1
ATOM 882 C C . LYS A 1 107 ? -3.591 11.830 33.440 1.00 52.31 107 LYS A C 1
ATOM 884 O O . LYS A 1 107 ? -4.476 12.270 34.157 1.00 52.31 107 LYS A O 1
ATOM 889 N N . LEU A 1 108 ? -3.331 10.519 33.310 1.00 42.75 108 LEU A N 1
ATOM 890 C CA . LEU A 1 108 ? -3.563 9.523 34.390 1.00 42.75 108 LEU A CA 1
ATOM 891 C C . LEU A 1 108 ? -3.160 8.059 34.093 1.00 42.75 108 LEU A C 1
ATOM 893 O O . LEU A 1 108 ? -3.248 7.239 34.996 1.00 42.75 108 LEU A O 1
ATOM 897 N N . ILE A 1 109 ? -2.629 7.702 32.915 1.00 47.47 109 ILE A N 1
ATOM 898 C CA . ILE A 1 109 ? -2.143 6.326 32.642 1.00 47.47 109 ILE A CA 1
ATOM 899 C C . ILE A 1 109 ? -0.683 6.365 32.159 1.00 47.47 109 ILE A C 1
ATOM 901 O O . ILE A 1 109 ? -0.385 6.011 31.027 1.00 47.47 109 ILE A O 1
ATOM 905 N N . ASN A 1 110 ? 0.222 6.930 32.965 1.00 48.25 110 ASN A N 1
ATOM 906 C CA . ASN A 1 110 ? 1.363 7.687 32.421 1.00 48.25 110 ASN A CA 1
ATOM 907 C C . ASN A 1 110 ? 2.783 7.163 32.721 1.00 48.25 110 ASN A C 1
ATOM 909 O O . ASN A 1 110 ? 3.732 7.892 32.462 1.00 48.25 110 ASN A O 1
ATOM 913 N N . ILE A 1 111 ? 2.984 5.945 33.246 1.00 46.81 111 ILE A N 1
ATOM 914 C CA . ILE A 1 111 ? 4.358 5.416 33.455 1.00 46.81 111 ILE A CA 1
ATOM 915 C C . ILE A 1 111 ? 4.502 3.957 33.000 1.00 46.81 111 ILE A C 1
ATOM 917 O O . ILE A 1 111 ? 5.379 3.664 32.194 1.00 46.81 111 ILE A O 1
ATOM 921 N N . ILE A 1 112 ? 3.594 3.056 33.388 1.00 46.72 112 ILE A N 1
ATOM 922 C CA . ILE A 1 112 ? 3.610 1.658 32.903 1.00 46.72 112 ILE A CA 1
ATOM 923 C C . ILE A 1 112 ? 3.287 1.592 31.397 1.00 46.72 112 ILE A C 1
ATOM 925 O O . ILE A 1 112 ? 3.884 0.813 30.660 1.00 46.72 112 ILE A O 1
ATOM 929 N N . ASN A 1 113 ? 2.440 2.500 30.903 1.00 50.97 113 ASN A N 1
ATOM 930 C CA . ASN A 1 113 ? 2.134 2.628 29.478 1.00 50.97 113 ASN A CA 1
ATOM 931 C C . ASN A 1 113 ? 3.240 3.285 28.647 1.00 50.97 113 ASN A C 1
ATOM 933 O O . ASN A 1 113 ? 3.186 3.160 27.429 1.00 50.97 113 ASN A O 1
ATOM 937 N N . ASN A 1 114 ? 4.233 3.960 29.238 1.00 52.59 114 ASN A N 1
ATOM 938 C CA . ASN A 1 114 ? 5.285 4.597 28.436 1.00 52.59 114 ASN A CA 1
ATOM 939 C C . ASN A 1 114 ? 6.197 3.559 27.783 1.00 52.59 114 ASN A C 1
ATOM 941 O O . ASN A 1 114 ? 6.531 3.714 26.613 1.00 52.59 114 ASN A O 1
ATOM 945 N N . ASN A 1 115 ? 6.522 2.466 28.478 1.00 55.75 115 ASN A N 1
ATOM 946 C CA . ASN A 1 115 ? 7.323 1.392 27.889 1.00 55.75 115 ASN A CA 1
ATOM 947 C C . ASN A 1 115 ? 6.551 0.674 26.778 1.00 55.75 115 ASN A C 1
ATOM 949 O O . ASN A 1 115 ? 7.089 0.497 25.690 1.00 55.75 115 ASN A O 1
ATOM 953 N N . TYR A 1 116 ? 5.272 0.347 26.997 1.00 59.12 116 TYR A N 1
ATOM 954 C CA . TYR A 1 116 ? 4.436 -0.243 25.948 1.00 59.12 116 TYR A CA 1
ATOM 955 C C . TYR A 1 116 ? 4.237 0.707 24.774 1.00 59.12 116 TYR A C 1
ATOM 957 O O . TYR A 1 116 ? 4.380 0.289 23.634 1.00 59.12 116 TYR A O 1
ATOM 965 N N . TYR A 1 117 ? 3.974 1.990 25.018 1.00 57.72 117 TYR A N 1
ATOM 966 C CA . TYR A 1 117 ? 3.845 2.986 23.959 1.00 57.72 117 TYR A CA 1
ATOM 967 C C . TYR A 1 117 ? 5.139 3.125 23.150 1.00 57.72 117 TYR A C 1
ATOM 969 O O . TYR A 1 117 ? 5.082 3.144 21.924 1.00 57.72 117 TYR A O 1
ATOM 977 N N . ILE A 1 118 ? 6.305 3.159 23.804 1.00 65.75 118 ILE A N 1
ATOM 978 C CA . ILE A 1 118 ? 7.605 3.165 23.121 1.00 65.75 118 ILE A CA 1
ATOM 979 C C . ILE A 1 118 ? 7.782 1.881 22.305 1.00 65.75 118 ILE A C 1
ATOM 981 O O . ILE A 1 118 ? 8.141 1.971 21.137 1.00 65.75 118 ILE A O 1
ATOM 985 N N . ILE A 1 119 ? 7.467 0.708 22.861 1.00 70.38 119 ILE A N 1
ATOM 986 C CA . ILE A 1 119 ? 7.531 -0.577 22.147 1.00 70.38 119 ILE A CA 1
ATOM 987 C C . ILE A 1 119 ? 6.584 -0.585 20.940 1.00 70.38 119 ILE A C 1
ATOM 989 O O . ILE A 1 119 ? 7.002 -0.988 19.862 1.00 70.38 119 ILE A O 1
ATOM 993 N N . PHE A 1 120 ? 5.350 -0.093 21.074 1.00 66.88 120 PHE A N 1
ATOM 994 C CA . PHE A 1 120 ? 4.387 0.026 19.973 1.00 66.88 120 PHE A CA 1
ATOM 995 C C . PHE A 1 120 ? 4.841 1.022 18.906 1.00 66.88 120 PHE A C 1
ATOM 997 O O . PHE A 1 120 ? 4.619 0.813 17.718 1.00 66.88 120 PHE A O 1
ATOM 1004 N N . ARG A 1 121 ? 5.485 2.122 19.300 1.00 65.69 121 ARG A N 1
ATOM 1005 C CA . ARG A 1 121 ? 6.045 3.093 18.354 1.00 65.69 121 ARG A CA 1
ATOM 1006 C C . ARG A 1 121 ? 7.263 2.541 17.633 1.00 65.69 121 ARG A C 1
ATOM 1008 O O . ARG A 1 121 ? 7.382 2.731 16.428 1.00 65.69 121 ARG A O 1
ATOM 1015 N N . LEU A 1 122 ? 8.147 1.858 18.351 1.00 70.12 122 LEU A N 1
ATOM 1016 C CA . LEU A 1 122 ? 9.295 1.175 17.767 1.00 70.12 122 LEU A CA 1
ATOM 1017 C C . LEU A 1 122 ? 8.839 0.045 16.849 1.00 70.12 122 LEU A C 1
ATOM 1019 O O . LEU A 1 122 ? 9.377 -0.081 15.756 1.00 70.12 122 LEU A O 1
ATOM 1023 N N . SER A 1 123 ? 7.819 -0.723 17.234 1.00 71.38 123 SER A N 1
ATOM 1024 C CA . SER A 1 123 ? 7.255 -1.758 16.373 1.00 71.38 123 SER A CA 1
ATOM 1025 C C . SER A 1 123 ? 6.582 -1.152 15.148 1.00 71.38 123 SER A C 1
ATOM 1027 O O . SER A 1 123 ? 6.807 -1.655 14.060 1.00 71.38 123 SER A O 1
ATOM 1029 N N . ASP A 1 124 ? 5.855 -0.037 15.261 1.00 73.06 124 ASP A N 1
ATOM 1030 C CA . ASP A 1 124 ? 5.313 0.675 14.099 1.00 73.06 124 ASP A CA 1
ATOM 1031 C C . ASP A 1 124 ? 6.435 1.139 13.155 1.00 73.06 124 ASP A C 1
ATOM 1033 O O . ASP A 1 124 ? 6.383 0.876 11.955 1.00 73.06 124 ASP A O 1
ATOM 1037 N N . ILE A 1 125 ? 7.505 1.734 13.692 1.00 74.75 125 ILE A N 1
ATOM 1038 C CA . ILE A 1 125 ? 8.669 2.161 12.903 1.00 74.75 125 ILE A CA 1
ATOM 1039 C C . ILE A 1 125 ? 9.338 0.967 12.210 1.00 74.75 125 ILE A C 1
ATOM 1041 O O . ILE A 1 125 ? 9.622 1.033 11.014 1.00 74.75 125 ILE A O 1
ATOM 1045 N N . ILE A 1 126 ? 9.586 -0.121 12.939 1.00 77.31 126 ILE A N 1
ATOM 1046 C CA . ILE A 1 126 ? 10.296 -1.297 12.422 1.00 77.31 126 ILE A CA 1
ATOM 1047 C C . ILE A 1 126 ? 9.432 -2.069 11.428 1.00 77.31 126 ILE A C 1
ATOM 1049 O O . ILE A 1 126 ? 9.918 -2.474 10.376 1.00 77.31 126 ILE A O 1
ATOM 1053 N N . MET A 1 127 ? 8.154 -2.255 11.745 1.00 76.31 127 MET A N 1
ATOM 1054 C CA . MET A 1 127 ? 7.238 -3.074 10.960 1.00 76.31 127 MET A CA 1
ATOM 1055 C C . MET A 1 127 ? 6.618 -2.326 9.794 1.00 76.31 127 MET A C 1
ATOM 1057 O O . MET A 1 127 ? 6.112 -3.000 8.913 1.00 76.31 127 MET A O 1
ATOM 1061 N N . HIS A 1 128 ? 6.639 -0.989 9.766 1.00 80.62 128 HIS A N 1
ATOM 1062 C CA . HIS A 1 128 ? 6.037 -0.195 8.692 1.00 80.62 128 HIS A CA 1
ATOM 1063 C C . HIS A 1 128 ? 7.027 0.794 8.095 1.00 80.62 128 HIS A C 1
ATOM 1065 O O . HIS A 1 128 ? 7.396 0.668 6.929 1.00 80.62 128 HIS A O 1
ATOM 1071 N N . LEU A 1 129 ? 7.483 1.776 8.876 1.00 81.81 129 LEU A N 1
ATOM 1072 C CA . LEU A 1 129 ? 8.257 2.892 8.334 1.00 81.81 129 LEU A CA 1
ATOM 1073 C C . LEU A 1 129 ? 9.548 2.421 7.649 1.00 81.81 129 LEU A C 1
ATOM 1075 O O . LEU A 1 129 ? 9.850 2.888 6.550 1.00 81.81 129 LEU A O 1
ATOM 1079 N N . LEU A 1 130 ? 10.280 1.484 8.260 1.00 82.31 130 LEU A N 1
ATOM 1080 C CA . LEU A 1 130 ? 11.521 0.937 7.708 1.00 82.31 130 LEU A CA 1
ATOM 1081 C C . LEU A 1 130 ? 11.292 0.176 6.388 1.00 82.31 130 LEU A C 1
ATOM 1083 O O . LEU A 1 130 ? 11.903 0.570 5.393 1.00 82.31 130 LEU A O 1
ATOM 1087 N N . PRO A 1 131 ? 10.412 -0.844 6.307 1.00 84.81 131 PRO A N 1
ATOM 1088 C CA . PRO A 1 131 ? 10.119 -1.536 5.051 1.00 84.81 131 PRO A CA 1
ATOM 1089 C C . PRO A 1 131 ? 9.625 -0.615 3.932 1.00 84.81 131 PRO A C 1
ATOM 1091 O O . PRO A 1 131 ? 10.068 -0.745 2.789 1.00 84.81 131 PRO A O 1
ATOM 1094 N N . LEU A 1 132 ? 8.746 0.340 4.254 1.00 86.12 132 LEU A N 1
ATOM 1095 C CA . LEU A 1 132 ? 8.216 1.290 3.274 1.00 86.12 132 LEU A CA 1
ATOM 1096 C C . LEU A 1 132 ? 9.332 2.210 2.756 1.00 86.12 132 LEU A C 1
ATOM 1098 O O . LEU A 1 132 ? 9.471 2.407 1.548 1.00 86.12 132 LEU A O 1
ATOM 1102 N N . SER A 1 133 ? 10.174 2.727 3.655 1.00 85.12 133 SER A N 1
ATOM 1103 C CA . SER A 1 133 ? 11.322 3.568 3.286 1.00 85.12 133 SER A CA 1
ATOM 1104 C C . SER A 1 133 ? 12.349 2.789 2.465 1.00 85.12 133 SER A C 1
ATOM 1106 O O . SER A 1 133 ? 12.872 3.300 1.475 1.00 85.12 133 SER A O 1
ATOM 1108 N N . TYR A 1 134 ? 12.600 1.529 2.823 1.00 87.50 134 TYR A N 1
ATOM 1109 C CA . TYR A 1 134 ? 13.471 0.637 2.065 1.00 87.50 134 TYR A CA 1
ATOM 1110 C C . TYR A 1 134 ? 12.960 0.429 0.637 1.00 87.50 134 TYR A C 1
ATOM 1112 O O . TYR A 1 134 ? 13.735 0.558 -0.310 1.00 87.50 134 TYR A O 1
ATOM 1120 N N . ALA A 1 135 ? 11.664 0.146 0.466 1.00 86.88 135 ALA A N 1
ATOM 1121 C CA . ALA A 1 135 ? 11.070 -0.033 -0.855 1.00 86.88 135 ALA A CA 1
ATOM 1122 C C . ALA A 1 135 ? 11.213 1.230 -1.714 1.00 86.88 135 ALA A C 1
ATOM 1124 O O . ALA A 1 135 ? 11.563 1.134 -2.890 1.00 86.88 135 ALA A O 1
ATOM 1125 N N . LEU A 1 136 ? 11.035 2.417 -1.130 1.00 84.25 136 LEU A N 1
ATOM 1126 C CA . LEU A 1 136 ? 11.272 3.668 -1.846 1.00 84.25 136 LEU A CA 1
ATOM 1127 C C . LEU A 1 136 ? 12.730 3.822 -2.285 1.00 84.25 136 LEU A C 1
ATOM 1129 O O . LEU A 1 136 ? 13.004 4.050 -3.463 1.00 84.25 136 LEU A O 1
ATOM 1133 N N . ILE A 1 137 ? 13.674 3.670 -1.355 1.00 85.81 137 ILE A N 1
ATOM 1134 C CA . ILE A 1 137 ? 15.101 3.860 -1.638 1.00 85.81 137 ILE A CA 1
ATOM 1135 C C . ILE A 1 137 ? 15.597 2.814 -2.637 1.00 85.81 137 ILE A C 1
ATOM 1137 O O . ILE A 1 137 ? 16.354 3.143 -3.544 1.00 85.81 137 ILE A O 1
ATOM 1141 N N . LYS A 1 138 ? 15.166 1.557 -2.531 1.00 87.50 138 LYS A N 1
ATOM 1142 C CA . LYS A 1 138 ? 15.651 0.489 -3.411 1.00 87.50 138 LYS A CA 1
ATOM 1143 C C . LYS A 1 138 ? 14.983 0.499 -4.783 1.00 87.50 138 LYS A C 1
ATOM 1145 O O . LYS A 1 138 ? 15.661 0.231 -5.777 1.00 87.50 138 LYS A O 1
ATOM 1150 N N . TYR A 1 139 ? 13.677 0.763 -4.846 1.00 87.75 139 TYR A N 1
ATOM 1151 C CA . TYR A 1 139 ? 12.893 0.543 -6.066 1.00 87.75 139 TYR A CA 1
ATOM 1152 C C . TYR A 1 139 ? 12.663 1.797 -6.910 1.00 87.75 139 TYR A C 1
ATOM 1154 O O . TYR A 1 139 ? 12.210 1.653 -8.042 1.00 87.75 139 TYR A O 1
ATOM 1162 N N . HIS A 1 140 ? 13.039 2.996 -6.437 1.00 86.06 140 HIS A N 1
ATOM 1163 C CA . HIS A 1 140 ? 12.888 4.236 -7.219 1.00 86.06 140 HIS A CA 1
ATOM 1164 C C . HIS A 1 140 ? 13.505 4.146 -8.626 1.00 86.06 140 HIS A C 1
ATOM 1166 O O . HIS A 1 140 ? 12.925 4.647 -9.581 1.00 86.06 140 HIS A O 1
ATOM 1172 N N . LYS A 1 141 ? 14.652 3.471 -8.773 1.00 86.44 141 LYS A N 1
ATOM 1173 C CA . LYS A 1 141 ? 15.352 3.312 -10.059 1.00 86.44 141 LYS A CA 1
ATOM 1174 C C . LYS A 1 141 ? 14.645 2.396 -11.065 1.00 86.44 141 LYS A C 1
ATOM 1176 O O . LYS A 1 141 ? 15.036 2.361 -12.224 1.00 86.44 141 LYS A O 1
ATOM 1181 N N . TYR A 1 142 ? 13.645 1.636 -10.625 1.00 87.38 142 TYR A N 1
ATOM 1182 C CA . TYR A 1 142 ? 12.864 0.718 -11.464 1.00 87.38 142 TYR A CA 1
ATOM 1183 C C . TYR A 1 142 ? 11.460 1.252 -11.752 1.00 87.38 142 TYR A C 1
ATOM 1185 O O . TYR A 1 142 ? 10.587 0.505 -12.199 1.00 87.38 142 TYR A O 1
ATOM 1193 N N . LEU A 1 143 ? 11.223 2.520 -11.425 1.00 86.06 143 LEU A N 1
ATOM 1194 C CA . LEU A 1 143 ? 9.918 3.131 -11.519 1.00 86.06 143 LEU A CA 1
ATOM 1195 C C . LEU A 1 143 ? 9.520 3.353 -12.983 1.00 86.06 143 LEU A C 1
ATOM 1197 O O . L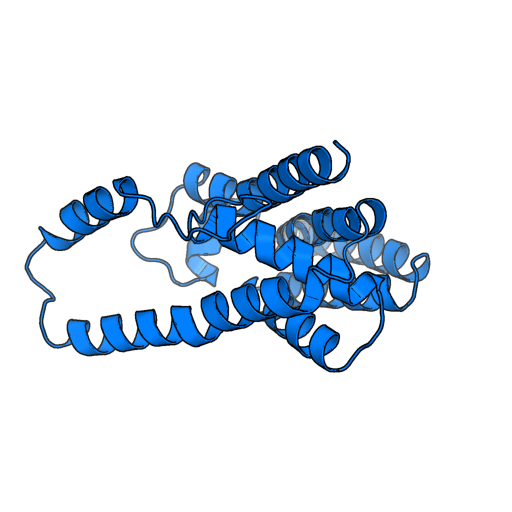EU A 1 143 ? 10.181 4.065 -13.732 1.00 86.06 143 LEU A O 1
ATOM 1201 N N . GLU A 1 144 ? 8.385 2.773 -13.350 1.00 90.56 144 GLU A N 1
ATOM 1202 C CA . GLU A 1 144 ? 7.697 2.986 -14.614 1.00 90.56 144 GLU A CA 1
ATOM 1203 C C . GLU A 1 144 ? 6.282 3.501 -14.313 1.00 90.56 144 GLU A C 1
ATOM 1205 O O . GLU A 1 144 ? 5.484 2.759 -13.726 1.00 90.56 144 GLU A O 1
ATOM 1210 N N . PRO A 1 145 ? 5.920 4.732 -14.727 1.00 86.06 145 PRO A N 1
ATOM 1211 C CA . PRO A 1 145 ? 4.646 5.355 -14.351 1.00 86.06 145 PRO A CA 1
ATOM 1212 C C . PRO A 1 145 ? 3.414 4.479 -14.627 1.00 86.06 145 PRO A C 1
ATOM 1214 O O . PRO A 1 145 ? 2.510 4.384 -13.800 1.00 86.06 145 PRO A O 1
ATOM 1217 N N . ASN A 1 146 ? 3.399 3.765 -15.754 1.00 88.12 146 ASN A N 1
ATOM 1218 C CA . ASN A 1 146 ? 2.274 2.905 -16.129 1.00 88.12 146 ASN A CA 1
ATOM 1219 C C . ASN A 1 146 ? 2.139 1.680 -15.211 1.00 88.12 146 ASN A C 1
ATOM 1221 O O . ASN A 1 146 ? 1.029 1.295 -14.850 1.00 88.12 146 ASN A O 1
ATOM 1225 N N . LYS A 1 147 ? 3.260 1.078 -14.793 1.00 89.00 147 LYS A N 1
ATOM 1226 C CA . LYS A 1 147 ? 3.253 -0.066 -13.865 1.00 89.00 147 LYS A CA 1
ATOM 1227 C C . LYS A 1 147 ? 2.977 0.377 -12.431 1.00 89.00 147 LYS A C 1
ATOM 1229 O O . LYS A 1 147 ? 2.398 -0.382 -11.661 1.00 89.00 147 LYS A O 1
ATOM 1234 N N . PHE A 1 148 ? 3.350 1.601 -12.075 1.00 84.88 148 PHE A N 1
ATOM 1235 C CA . PHE A 1 148 ? 3.076 2.195 -10.769 1.00 84.88 148 PHE A CA 1
ATOM 1236 C C . PHE A 1 148 ? 1.567 2.293 -10.472 1.00 84.88 148 PHE A C 1
ATOM 1238 O O . PHE A 1 148 ? 1.142 1.986 -9.355 1.00 84.88 148 PHE A O 1
ATOM 1245 N N . LEU A 1 149 ? 0.736 2.607 -11.476 1.00 87.75 149 LEU A N 1
ATOM 1246 C CA . LEU A 1 149 ? -0.729 2.649 -11.336 1.00 87.75 149 LEU A CA 1
ATOM 1247 C C . LEU A 1 149 ? -1.360 1.305 -10.951 1.00 87.75 149 LEU A C 1
ATOM 1249 O O . LEU A 1 149 ? -2.454 1.285 -10.387 1.00 87.75 149 LEU A O 1
ATOM 1253 N N . LEU A 1 150 ? -0.666 0.185 -11.177 1.00 89.69 150 LEU A N 1
ATOM 1254 C CA . LEU A 1 150 ? -1.139 -1.149 -10.788 1.00 89.69 150 LEU A CA 1
ATOM 1255 C C . LEU A 1 150 ? -1.227 -1.322 -9.260 1.00 89.69 150 LEU A C 1
ATOM 1257 O O . LEU A 1 150 ? -1.780 -2.321 -8.796 1.00 89.69 150 LEU A O 1
ATOM 1261 N N . SER A 1 151 ? -0.714 -0.354 -8.486 1.00 87.25 151 SER A N 1
ATOM 1262 C CA . SER A 1 151 ? -0.904 -0.252 -7.036 1.00 87.25 151 SER A CA 1
ATOM 1263 C C . SER A 1 151 ? -2.259 0.330 -6.620 1.00 87.25 151 SER A C 1
ATOM 1265 O O . SER A 1 151 ? -2.714 0.027 -5.525 1.00 87.25 151 SER A O 1
ATOM 1267 N N . LEU A 1 152 ? -2.955 1.104 -7.463 1.00 86.12 152 LEU A N 1
ATOM 1268 C CA . LEU A 1 152 ? -4.255 1.694 -7.099 1.00 86.12 152 LEU A CA 1
ATOM 1269 C C . LEU A 1 152 ? -5.303 0.654 -6.667 1.00 86.12 152 LEU A C 1
ATOM 1271 O O . LEU A 1 152 ? -5.993 0.888 -5.668 1.00 86.12 152 LEU A O 1
ATOM 1275 N N . PRO A 1 153 ? -5.440 -0.498 -7.358 1.00 84.69 153 PRO A N 1
ATOM 1276 C CA . PRO A 1 153 ? -6.467 -1.464 -7.008 1.00 84.69 153 PRO A CA 1
ATOM 1277 C C . PRO A 1 153 ? -6.226 -2.152 -5.664 1.00 84.69 153 PRO A C 1
ATOM 1279 O O . PRO A 1 153 ? -7.187 -2.650 -5.095 1.00 84.69 153 PRO A O 1
ATOM 1282 N N . THR A 1 154 ? -5.004 -2.190 -5.119 1.00 85.44 154 THR A N 1
ATOM 1283 C CA . THR A 1 154 ? -4.696 -3.015 -3.931 1.00 85.44 154 THR A CA 1
ATOM 1284 C C . THR A 1 154 ? -5.487 -2.584 -2.693 1.00 85.44 154 THR A C 1
ATOM 1286 O O . THR A 1 154 ? -6.078 -3.425 -2.015 1.00 85.44 154 THR A O 1
ATOM 1289 N N . ASN A 1 155 ? -5.598 -1.274 -2.452 1.00 80.56 155 ASN A N 1
ATOM 1290 C CA . ASN A 1 155 ? -6.418 -0.711 -1.375 1.00 80.56 155 ASN A CA 1
ATOM 1291 C C . ASN A 1 155 ? -7.910 -0.977 -1.575 1.00 80.56 155 ASN A C 1
ATOM 1293 O O . ASN A 1 155 ? -8.615 -1.317 -0.626 1.00 80.56 155 ASN A O 1
ATOM 1297 N N . ILE A 1 156 ? -8.387 -0.813 -2.812 1.00 83.00 156 ILE A N 1
ATOM 1298 C CA . ILE A 1 156 ? -9.794 -1.008 -3.170 1.00 83.00 156 ILE A CA 1
ATOM 1299 C C . ILE A 1 156 ? -10.164 -2.481 -2.974 1.00 83.00 156 ILE A C 1
ATOM 1301 O O . ILE A 1 156 ? -11.130 -2.790 -2.284 1.00 83.00 156 ILE A O 1
ATOM 1305 N N . ILE A 1 157 ? -9.349 -3.389 -3.510 1.00 84.31 157 ILE A N 1
ATOM 1306 C CA . ILE A 1 157 ? -9.490 -4.843 -3.392 1.00 84.31 157 ILE A CA 1
ATOM 1307 C C . ILE A 1 157 ? -9.519 -5.270 -1.928 1.00 84.31 157 ILE A C 1
ATOM 1309 O O . ILE A 1 157 ? -10.413 -6.014 -1.515 1.00 84.31 157 ILE A O 1
ATOM 1313 N N . TYR A 1 158 ? -8.570 -4.787 -1.125 1.00 84.25 158 TYR A N 1
ATOM 1314 C CA . TYR A 1 158 ? -8.554 -5.071 0.303 1.00 84.25 158 TYR A CA 1
ATOM 1315 C C . TYR A 1 158 ? -9.844 -4.584 0.975 1.00 84.25 158 TYR A C 1
ATOM 1317 O O . TYR A 1 158 ? -10.518 -5.353 1.660 1.00 84.25 158 TYR A O 1
ATOM 1325 N N . PHE A 1 159 ? -10.237 -3.329 0.746 1.00 79.69 159 PHE A N 1
ATOM 1326 C CA . PHE A 1 159 ? -11.429 -2.764 1.369 1.00 79.69 159 PHE A CA 1
ATOM 1327 C C . PHE A 1 159 ? -12.690 -3.557 0.996 1.00 79.69 159 PHE A C 1
ATOM 1329 O O . PHE A 1 159 ? -13.432 -3.989 1.877 1.00 79.69 159 PHE A O 1
ATOM 1336 N N . TYR A 1 160 ? -12.896 -3.854 -0.287 1.00 81.44 160 TYR A N 1
ATOM 1337 C CA . TYR A 1 160 ? -14.045 -4.646 -0.726 1.00 81.44 160 TYR A CA 1
ATOM 1338 C C . TYR A 1 160 ? -14.043 -6.073 -0.155 1.00 81.44 160 TYR A C 1
ATOM 1340 O O . TYR A 1 160 ? -15.097 -6.569 0.246 1.00 81.44 160 TYR A O 1
ATOM 1348 N N . SER A 1 161 ? -12.884 -6.731 -0.062 1.00 80.38 161 SER A N 1
ATOM 1349 C CA . SER A 1 161 ? -12.778 -8.112 0.448 1.00 80.38 161 SER A CA 1
ATOM 1350 C C . SER A 1 161 ? -12.945 -8.230 1.970 1.00 80.38 161 SER A C 1
ATOM 1352 O O . SER A 1 161 ? -13.446 -9.252 2.464 1.00 80.38 161 SER A O 1
ATOM 1354 N N . THR A 1 162 ? -12.639 -7.171 2.733 1.00 78.00 162 THR A N 1
ATOM 1355 C CA . THR A 1 162 ? -13.026 -7.106 4.159 1.00 78.00 162 THR A CA 1
ATOM 1356 C C . THR A 1 162 ? -14.536 -7.206 4.361 1.00 78.00 162 THR A C 1
ATOM 1358 O O . THR A 1 162 ? -14.992 -7.727 5.385 1.00 78.00 162 THR A O 1
ATOM 1361 N N . GLY A 1 163 ? -15.307 -6.794 3.348 1.00 69.81 163 GLY A N 1
ATOM 1362 C CA . GLY A 1 163 ? -16.760 -6.875 3.330 1.00 69.81 163 GLY A CA 1
ATOM 1363 C C . GLY A 1 163 ? -17.420 -5.923 4.317 1.00 69.81 163 GLY A C 1
ATOM 1364 O O . GLY A 1 163 ? -18.551 -6.162 4.690 1.00 69.81 163 GLY A O 1
ATOM 1365 N N . LEU A 1 164 ? -16.740 -4.886 4.798 1.00 72.44 164 LEU A N 1
ATOM 1366 C CA . LEU A 1 164 ? -17.286 -4.005 5.832 1.00 72.44 164 LEU A CA 1
ATOM 1367 C C . LEU A 1 164 ? -18.547 -3.293 5.333 1.00 72.44 164 LEU A C 1
ATOM 1369 O O . LEU A 1 164 ? -18.528 -2.654 4.281 1.00 72.44 164 LEU A O 1
ATOM 1373 N N . ASN A 1 165 ? -19.637 -3.365 6.102 1.00 67.44 165 ASN A N 1
ATOM 1374 C CA . ASN A 1 165 ? -20.864 -2.631 5.758 1.00 67.44 165 ASN A CA 1
ATOM 1375 C C . ASN A 1 165 ? -20.761 -1.160 6.151 1.00 67.44 165 ASN A C 1
ATOM 1377 O O . ASN A 1 165 ? -21.391 -0.290 5.549 1.00 67.44 165 ASN A O 1
ATOM 1381 N N . LYS A 1 166 ? -20.000 -0.892 7.213 1.00 74.06 166 LYS A N 1
ATOM 1382 C CA . LYS A 1 166 ? -19.751 0.439 7.748 1.00 74.06 166 LYS A CA 1
ATOM 1383 C C . LYS A 1 166 ? -18.274 0.561 8.067 1.00 74.06 166 LYS A C 1
ATOM 1385 O O . LYS A 1 166 ? -17.680 -0.344 8.643 1.00 74.06 166 LYS A O 1
ATOM 1390 N N . PHE A 1 167 ? -17.699 1.715 7.747 1.00 75.81 167 PHE A N 1
ATOM 1391 C CA . PHE A 1 167 ? -16.298 1.991 8.041 1.00 75.81 167 PHE A CA 1
ATOM 1392 C C . PHE A 1 167 ? -15.964 1.834 9.524 1.00 75.81 167 PHE A C 1
ATOM 1394 O O . PHE A 1 167 ? -14.869 1.415 9.829 1.00 75.81 167 PHE A O 1
ATOM 1401 N N . ASN A 1 168 ? -16.880 2.105 10.453 1.00 74.81 168 ASN A N 1
ATOM 1402 C CA . ASN A 1 168 ? -16.619 1.940 11.883 1.00 74.81 168 ASN A CA 1
ATOM 1403 C C . ASN A 1 168 ? -16.402 0.482 12.342 1.00 74.81 168 ASN A C 1
ATOM 1405 O O . ASN A 1 168 ? -15.887 0.286 13.443 1.00 74.81 168 ASN A O 1
ATOM 1409 N N . GLU A 1 169 ? -16.754 -0.524 11.533 1.00 80.25 169 GLU A N 1
ATOM 1410 C CA . GLU A 1 169 ? -16.523 -1.942 11.842 1.00 80.25 169 GLU A CA 1
ATOM 1411 C C . GLU A 1 169 ? -15.024 -2.297 11.841 1.00 80.25 169 GLU A C 1
ATOM 1413 O O . GLU A 1 169 ? -14.619 -3.242 12.519 1.00 80.25 169 GLU A O 1
ATOM 1418 N N . THR A 1 170 ? -14.164 -1.516 11.177 1.00 75.81 170 THR A N 1
ATOM 1419 C CA . THR A 1 170 ? -12.703 -1.673 11.306 1.00 75.81 170 THR A CA 1
ATOM 1420 C C . THR A 1 170 ? -12.211 -1.405 12.721 1.00 75.81 170 THR A C 1
ATOM 1422 O O . THR A 1 170 ? -11.215 -2.002 13.111 1.00 75.81 170 THR A O 1
ATOM 1425 N N . ASN A 1 171 ? -12.886 -0.576 13.526 1.00 76.75 171 ASN A N 1
ATOM 1426 C CA . ASN A 1 171 ? -12.482 -0.399 14.925 1.00 76.75 171 ASN A CA 1
ATOM 1427 C C . ASN A 1 171 ? -12.515 -1.734 15.683 1.00 76.75 171 ASN A C 1
ATOM 1429 O O . ASN A 1 171 ? -11.685 -1.950 16.556 1.00 76.75 171 ASN A O 1
ATOM 1433 N N . ILE A 1 172 ? -13.422 -2.648 15.313 1.00 78.88 172 ILE A N 1
ATOM 1434 C CA . ILE A 1 172 ? -13.505 -3.991 15.899 1.00 78.88 172 ILE A CA 1
ATOM 1435 C C . ILE A 1 172 ? -12.324 -4.844 15.428 1.00 78.88 172 ILE A C 1
ATOM 1437 O O . ILE A 1 172 ? -11.662 -5.463 16.250 1.00 78.88 172 ILE A O 1
ATOM 1441 N N . ILE A 1 173 ? -12.034 -4.840 14.122 1.00 72.75 173 ILE A N 1
ATOM 1442 C CA . ILE A 1 173 ? -10.928 -5.615 13.529 1.00 72.75 173 ILE A CA 1
ATOM 1443 C C . ILE A 1 173 ? -9.571 -5.182 14.095 1.00 72.75 173 ILE A C 1
ATOM 1445 O O . ILE A 1 173 ? -8.729 -6.013 14.412 1.00 72.75 173 ILE A O 1
ATOM 1449 N N . TYR A 1 174 ? -9.364 -3.873 14.217 1.00 71.00 174 TYR A N 1
ATOM 1450 C CA . TYR A 1 174 ? -8.111 -3.282 14.680 1.00 71.00 174 TYR A CA 1
ATOM 1451 C C . TYR A 1 174 ? -8.093 -3.025 16.194 1.00 71.00 174 TYR A C 1
ATOM 1453 O O . TYR A 1 174 ?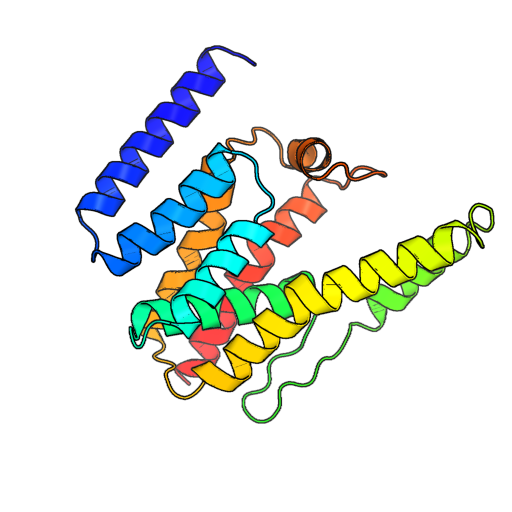 -7.141 -2.426 16.689 1.00 71.00 174 TYR A O 1
ATOM 1461 N N . HIS A 1 175 ? -9.136 -3.439 16.923 1.00 76.06 175 HIS A N 1
ATOM 1462 C CA . HIS A 1 175 ? -9.298 -3.200 18.360 1.00 76.06 175 HIS A CA 1
ATOM 1463 C C . HIS A 1 175 ? -9.026 -1.735 18.780 1.00 76.06 175 HIS A C 1
ATOM 1465 O O . HIS A 1 175 ? -8.360 -1.473 19.782 1.00 76.06 175 HIS A O 1
ATOM 1471 N N . ILE A 1 176 ? -9.527 -0.760 18.010 1.00 72.56 176 ILE A N 1
ATOM 1472 C CA . ILE A 1 176 ? -9.262 0.670 18.239 1.00 72.56 176 ILE A CA 1
ATOM 1473 C C . ILE A 1 176 ? -10.212 1.244 19.291 1.00 72.56 176 ILE A C 1
ATOM 1475 O O . ILE A 1 176 ? -11.428 1.211 19.124 1.00 72.56 176 ILE A O 1
ATOM 1479 N N . ASN A 1 177 ? -9.647 1.848 20.340 1.00 68.75 177 ASN A N 1
ATOM 1480 C CA . ASN A 1 177 ? -10.381 2.570 21.378 1.00 68.75 177 ASN A CA 1
ATOM 1481 C C . ASN A 1 177 ? -9.652 3.894 21.720 1.00 68.75 177 ASN A C 1
ATOM 1483 O O . ASN A 1 177 ? -8.473 3.838 22.077 1.00 68.75 177 ASN A O 1
ATOM 1487 N N . PRO A 1 178 ? -10.299 5.078 21.634 1.00 78.06 178 PRO A N 1
ATOM 1488 C CA . PRO A 1 178 ? -11.692 5.306 21.236 1.00 78.06 178 PRO A CA 1
ATOM 1489 C C . PRO A 1 178 ? -11.949 5.007 19.755 1.00 78.06 178 PRO A C 1
ATOM 1491 O O . PRO A 1 178 ? -11.067 5.182 18.918 1.00 78.06 178 PRO A O 1
ATOM 1494 N N . ASN A 1 179 ? -13.179 4.589 19.438 1.00 76.00 179 ASN A N 1
ATOM 1495 C CA . ASN A 1 179 ? -13.605 4.312 18.065 1.00 76.00 179 ASN A CA 1
ATOM 1496 C C . ASN A 1 179 ? -13.374 5.530 17.157 1.00 76.00 179 ASN A C 1
ATOM 1498 O O . ASN A 1 179 ? -13.824 6.638 17.459 1.00 76.00 179 ASN A O 1
ATOM 1502 N N . LEU A 1 180 ? -12.749 5.312 16.002 1.00 75.56 180 LEU A N 1
ATOM 1503 C CA . LEU A 1 180 ? -12.647 6.322 14.952 1.00 75.56 180 LEU A CA 1
ATOM 1504 C C . LEU A 1 180 ? -13.971 6.447 14.189 1.00 75.56 180 LEU A C 1
ATOM 1506 O O . LEU A 1 180 ? -14.718 5.476 14.022 1.00 75.56 180 LEU A O 1
ATOM 1510 N N . THR A 1 181 ? -14.244 7.652 13.689 1.00 80.19 181 THR A N 1
ATOM 1511 C CA . THR A 1 181 ? -15.434 7.956 12.886 1.00 80.19 181 THR A CA 1
ATOM 1512 C C . THR A 1 181 ? -15.302 7.429 11.454 1.00 80.19 181 THR A C 1
ATOM 1514 O O . THR A 1 181 ? -14.200 7.193 10.957 1.00 80.19 181 THR A O 1
ATOM 1517 N N . ASN A 1 182 ? -16.431 7.301 10.745 1.00 78.38 182 ASN A N 1
ATOM 1518 C CA . ASN A 1 182 ? -16.433 6.893 9.334 1.00 78.38 182 ASN A CA 1
ATOM 1519 C C . ASN A 1 182 ? -15.581 7.819 8.452 1.00 78.38 182 ASN A C 1
ATOM 1521 O O . ASN A 1 182 ? -14.937 7.338 7.531 1.00 78.38 182 ASN A O 1
ATOM 1525 N N . ILE A 1 183 ? -15.548 9.124 8.746 1.00 77.38 183 ILE A N 1
ATOM 1526 C CA . ILE A 1 183 ? -14.763 10.113 7.990 1.00 77.38 183 ILE A CA 1
ATOM 1527 C C . ILE A 1 183 ? -13.262 9.832 8.123 1.00 77.38 183 ILE A C 1
ATOM 1529 O O . ILE A 1 183 ? -12.539 9.886 7.132 1.00 77.38 183 ILE A O 1
ATOM 1533 N N . LEU A 1 184 ? -12.793 9.495 9.330 1.00 73.12 184 LEU A N 1
ATOM 1534 C CA . LEU A 1 184 ? -11.383 9.177 9.566 1.00 73.12 184 LEU A CA 1
ATOM 1535 C C . LEU A 1 184 ? -10.975 7.886 8.854 1.00 73.12 184 LEU A C 1
ATOM 1537 O O . LEU A 1 184 ? -9.922 7.835 8.227 1.00 73.12 184 LEU A O 1
ATOM 1541 N N . TRP A 1 185 ? -11.827 6.864 8.886 1.00 80.69 185 TRP A N 1
ATOM 1542 C CA . TRP A 1 185 ? -11.583 5.626 8.149 1.00 80.69 185 TRP A CA 1
ATOM 1543 C C . TRP A 1 185 ? -11.634 5.810 6.633 1.00 80.69 185 TRP A C 1
ATOM 1545 O O . TRP A 1 185 ? -10.761 5.304 5.931 1.00 80.69 185 TRP A O 1
ATOM 1555 N N . LEU A 1 186 ? -12.600 6.579 6.128 1.00 79.12 186 LEU A N 1
ATOM 1556 C CA . LEU A 1 186 ? -12.676 6.958 4.719 1.00 79.12 186 LEU A CA 1
ATOM 1557 C C . LEU A 1 186 ? -11.386 7.663 4.287 1.00 79.12 186 LEU A C 1
ATOM 1559 O O . LEU A 1 186 ? -10.804 7.304 3.267 1.00 79.12 186 LEU A O 1
ATOM 1563 N N . TYR A 1 187 ? -10.899 8.608 5.095 1.00 75.31 187 TYR A N 1
ATOM 1564 C CA . TYR A 1 187 ? -9.617 9.264 4.862 1.00 75.31 187 TYR A CA 1
ATOM 1565 C C . TYR A 1 187 ? -8.464 8.253 4.816 1.00 75.31 187 TYR A C 1
ATOM 1567 O O . TYR A 1 187 ? -7.692 8.281 3.863 1.00 75.31 187 TYR A O 1
ATOM 1575 N N . ILE A 1 188 ? -8.362 7.330 5.779 1.00 73.88 188 ILE A N 1
ATOM 1576 C CA . ILE A 1 188 ? -7.292 6.315 5.821 1.00 73.88 188 ILE A CA 1
ATOM 1577 C C . ILE A 1 188 ? -7.288 5.436 4.559 1.00 73.88 188 ILE A C 1
ATOM 1579 O O . ILE A 1 188 ? -6.217 5.143 4.035 1.00 73.88 188 ILE A O 1
ATOM 1583 N N . TYR A 1 189 ? -8.455 5.043 4.041 1.00 75.56 189 TYR A N 1
ATOM 1584 C CA . TYR A 1 189 ? -8.539 4.182 2.853 1.00 75.56 189 TYR A CA 1
ATOM 1585 C C . TYR A 1 189 ? -8.387 4.930 1.524 1.00 75.56 189 TYR A C 1
ATOM 1587 O O . TYR A 1 189 ? -7.807 4.391 0.580 1.00 75.56 189 TYR A O 1
ATOM 1595 N N . ILE A 1 190 ? -8.895 6.161 1.430 1.00 79.06 190 ILE A N 1
ATOM 1596 C CA . ILE A 1 190 ? -8.878 6.943 0.186 1.00 79.06 190 ILE A CA 1
ATOM 1597 C C . ILE A 1 190 ? -7.568 7.714 0.017 1.00 79.06 190 ILE A C 1
ATOM 1599 O O . ILE A 1 190 ? -7.074 7.838 -1.105 1.00 79.06 190 ILE A O 1
ATOM 1603 N N . SER A 1 191 ? -6.972 8.220 1.098 1.00 76.19 191 SER A N 1
ATOM 1604 C CA . SER A 1 191 ? -5.775 9.060 0.991 1.00 76.19 191 SER A CA 1
ATOM 1605 C C . SER A 1 191 ? -4.594 8.384 0.281 1.00 76.19 191 SER A C 1
ATOM 1607 O O . SER A 1 191 ? -4.005 9.064 -0.555 1.00 76.19 191 SER A O 1
ATOM 1609 N N . PRO A 1 192 ? -4.275 7.081 0.452 1.00 80.12 192 PRO A N 1
ATOM 1610 C CA . PRO A 1 192 ? -3.196 6.479 -0.321 1.00 80.12 192 PRO A CA 1
ATOM 1611 C C . PRO A 1 192 ? -3.533 6.363 -1.817 1.00 80.12 192 PRO A C 1
ATOM 1613 O O . PRO A 1 192 ? -2.632 6.490 -2.639 1.00 80.12 192 PRO A O 1
ATOM 1616 N N . ILE A 1 193 ? -4.811 6.189 -2.190 1.00 83.38 193 ILE A N 1
ATOM 1617 C CA . ILE A 1 193 ? -5.252 6.185 -3.600 1.00 83.38 193 ILE A CA 1
ATOM 1618 C C . ILE A 1 193 ? -5.001 7.565 -4.216 1.00 83.38 193 ILE A C 1
ATOM 1620 O O . ILE A 1 193 ? -4.368 7.671 -5.265 1.00 83.38 193 ILE A O 1
ATOM 1624 N N . ILE A 1 194 ? -5.441 8.627 -3.532 1.00 82.50 194 ILE A N 1
ATOM 1625 C CA . ILE A 1 194 ? -5.211 10.012 -3.965 1.00 82.50 194 ILE A CA 1
ATOM 1626 C C . ILE A 1 194 ? -3.708 10.296 -4.068 1.00 82.50 194 ILE A C 1
ATOM 1628 O O . ILE A 1 194 ? -3.261 10.859 -5.066 1.00 82.50 194 ILE A O 1
ATOM 1632 N N . SER A 1 195 ? -2.916 9.873 -3.077 1.00 80.00 195 SER A N 1
ATOM 1633 C CA . SER A 1 195 ? -1.460 10.028 -3.098 1.00 80.00 195 SER A CA 1
ATOM 1634 C C . SER A 1 195 ? -0.836 9.356 -4.319 1.00 80.00 195 SER A C 1
ATOM 1636 O O . SER A 1 195 ? -0.045 9.990 -5.006 1.00 80.00 195 SER A O 1
ATOM 1638 N N . ILE A 1 196 ? -1.216 8.117 -4.642 1.00 83.31 196 ILE A N 1
ATOM 1639 C CA . ILE A 1 196 ? -0.713 7.415 -5.832 1.00 83.31 196 ILE A CA 1
ATOM 1640 C C . ILE A 1 196 ? -1.082 8.189 -7.108 1.00 83.31 196 ILE A C 1
ATOM 1642 O O . ILE A 1 196 ? -0.212 8.422 -7.940 1.00 83.31 196 ILE A O 1
ATOM 1646 N N . ILE A 1 197 ? -2.323 8.666 -7.251 1.00 84.88 197 ILE A N 1
ATOM 1647 C CA . ILE A 1 197 ? -2.743 9.450 -8.429 1.00 84.88 197 ILE A CA 1
ATOM 1648 C C . ILE A 1 197 ? -1.905 10.728 -8.578 1.00 84.88 197 ILE A C 1
ATOM 1650 O O . ILE A 1 197 ? -1.387 11.003 -9.659 1.00 84.88 197 ILE A O 1
ATOM 1654 N N . ILE A 1 198 ? -1.729 11.494 -7.497 1.00 82.50 198 ILE A N 1
ATOM 1655 C CA . ILE A 1 198 ? -0.931 12.731 -7.514 1.00 82.50 198 ILE A CA 1
ATOM 1656 C C . ILE A 1 198 ? 0.516 12.430 -7.917 1.00 82.50 198 ILE A C 1
ATOM 1658 O O . ILE A 1 198 ? 1.076 13.111 -8.776 1.00 82.50 198 ILE A O 1
ATOM 1662 N N . ILE A 1 199 ? 1.116 11.393 -7.328 1.00 81.25 199 ILE A N 1
ATOM 1663 C CA . ILE A 1 199 ? 2.489 10.992 -7.641 1.00 81.25 199 ILE A CA 1
ATOM 1664 C C . ILE A 1 199 ? 2.615 10.558 -9.099 1.00 81.25 199 ILE A C 1
ATOM 1666 O O . ILE A 1 199 ? 3.567 10.959 -9.759 1.00 81.25 199 ILE A O 1
ATOM 1670 N N . TYR A 1 200 ? 1.652 9.810 -9.633 1.00 85.56 200 TYR A N 1
ATOM 1671 C CA . TYR A 1 200 ? 1.643 9.430 -11.044 1.00 85.56 200 TYR A CA 1
ATOM 1672 C C . TYR A 1 200 ? 1.705 10.649 -11.975 1.00 85.56 200 T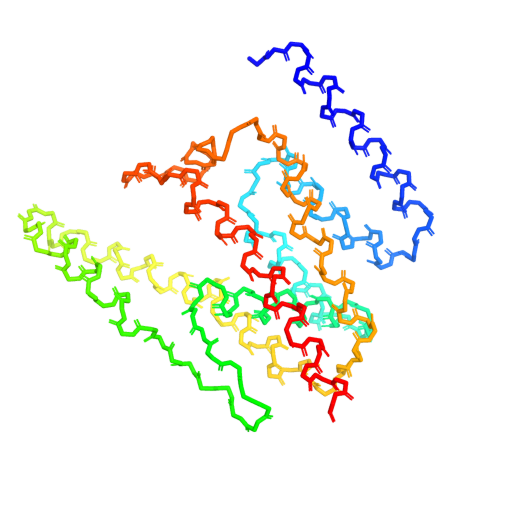YR A C 1
ATOM 167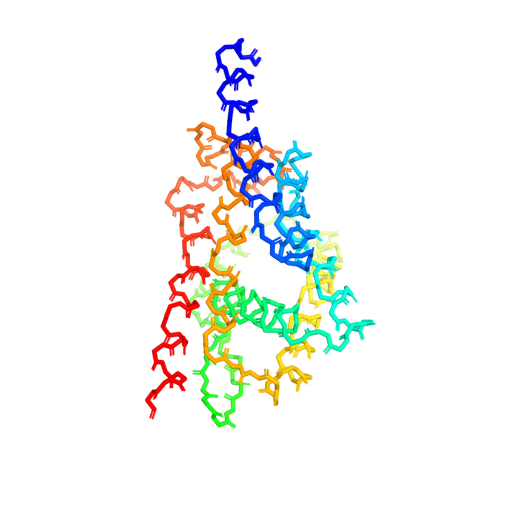4 O O . TYR A 1 200 ? 2.553 10.687 -12.866 1.00 85.56 200 TYR A O 1
ATOM 1682 N N . PHE A 1 201 ? 0.886 11.678 -11.729 1.00 84.56 201 PHE A N 1
ATOM 1683 C CA . PHE A 1 201 ? 0.937 12.911 -12.522 1.00 84.56 201 PHE A CA 1
ATOM 1684 C C . PHE A 1 201 ? 2.279 13.638 -12.387 1.00 84.56 201 PHE A C 1
ATOM 1686 O O . PHE A 1 201 ? 2.818 14.113 -13.382 1.00 84.56 201 PHE A O 1
ATOM 1693 N N . ILE A 1 202 ? 2.863 13.669 -11.186 1.00 81.62 202 ILE A N 1
ATOM 1694 C CA . ILE A 1 202 ? 4.201 14.237 -10.963 1.00 81.62 202 ILE A CA 1
ATOM 1695 C C . ILE A 1 202 ? 5.278 13.468 -11.742 1.00 81.62 202 ILE A C 1
ATOM 1697 O O . ILE A 1 202 ? 6.256 14.071 -12.170 1.00 81.62 202 ILE A O 1
ATOM 1701 N N . LEU A 1 203 ? 5.140 12.151 -11.904 1.00 78.69 203 LEU A N 1
ATOM 1702 C CA . LEU A 1 203 ? 6.130 11.303 -12.574 1.00 78.69 203 LEU A CA 1
ATOM 1703 C C . LEU A 1 203 ? 6.119 11.427 -14.102 1.00 78.69 203 LEU A C 1
ATOM 1705 O O . LEU A 1 203 ? 7.135 11.124 -14.721 1.00 78.69 203 LEU A O 1
ATOM 1709 N N . ILE A 1 204 ? 4.996 11.834 -14.697 1.00 83.25 204 ILE A N 1
ATOM 1710 C CA . ILE A 1 204 ? 4.859 11.979 -16.157 1.00 83.25 204 ILE A CA 1
ATOM 1711 C C . ILE A 1 204 ? 5.295 13.361 -16.650 1.00 83.25 204 ILE A C 1
ATOM 1713 O O . ILE A 1 204 ? 5.745 13.477 -17.787 1.00 83.25 204 ILE A O 1
ATOM 1717 N N . ILE A 1 205 ? 5.161 14.386 -15.805 1.00 76.94 205 ILE A N 1
ATOM 1718 C CA . ILE A 1 205 ? 5.658 15.747 -16.059 1.00 76.94 205 ILE A CA 1
ATOM 1719 C C . ILE A 1 205 ? 7.168 15.795 -15.825 1.00 76.94 205 ILE A C 1
ATOM 1721 O O . ILE A 1 205 ? 7.882 16.362 -16.675 1.00 76.94 205 ILE A O 1
#

Sequence (205 aa):
MSINFLAKRENNIILFLMLTFYLNKVLSFIYSLFILSGYLRLPYTYAWFILICSSIFSNNLILLNVAYGSSIGLLISYYGIVYNKKNFIALVDNKKKNIIKYIHNKKLINIINNNYYIIFRLSDIIMHLLPLSYALIKYHKYLEPNKFLLSLPTNIIYFYSTGLNKFNETNIIYHINPNLTNILWLYIYISPIISIIIIYFILII

Organism: NCBI:txid1070528

pLDDT: mean 74.23, std 14.53, range [38.25, 92.69]

Radius of gyration: 18.14 Å; chains: 1; bounding box: 43×35×51 Å

Secondary structure (DSSP, 8-state):
--HHHHHHHHHHHHHHHHHHHTS-HHHHHHHHHHHHHHHTT--HHHHHHHHHHHHHS---HHHHHHHHHHHHHHIIIII-PBP-SS--B----HHHHHHHHHHHTS-SS-SHHHHHHHHHHHHHIIIIIHHHHHHHHHHGGG--HHHHGGGHHHHHHHHHHHT-SSGGGHHHHTT-SSPPPHHHHHHHHHHHHHHHHHHHHHHH-

Foldseek 3Di:
DDPVLVVQLVVLVVVQQVVLVVDDVLLSVLLVLLLVCLQVLHPLLVSLLVLLVVVVVDPDLLSLLLNLLLLQLCCCQVQVFDDDPVDRHRPRDVVVVVVVVVVVVPPDPPDVVVVVVVVVVVCCCVSRVVSSVCSNVPRVVSHDLVSNLSNLCSLVSNVVSNSDPALQCNCVSVVDPPGDDSVVSCSNSCRSNVSSVVVSVVVVD